Protein AF-A0A523Q7T3-F1 (afdb_monomer_lite)

Foldseek 3Di:
DDDDDDDDPDDPDDDDDDDDDDDDDDDPDPPDDDDDDDDDDDDDDDDDDDDDPDPDDDDDDPPPPPDPPDQDDLVVLCVQLVVCVVVVNLVSNLVSLVSSCVSCVLDLVSLLSQLVSCVVVLVLVSNLVSLVSSCVNPVPPPSSVVSNVVSVVVVLVVVCVVCVVVVNCDPVNVVVVVVVVCVVCVVVVNNDDDPPPPPPDDPDPPPPDDD

Radius of gyration: 33.64 Å; chains: 1; bounding box: 58×91×125 Å

Secondary structure (DSSP, 8-state):
---------------------------------------------------------------------PPPPHHHHHHHHHHHHHTT-HHHHHHHHHHHHHH-TT-SHHHHHHHHHHHHTT-HHHHHHHHHHHHHH-TT-HHHHHHHHHHHHHHHHHHHHHHHHTT---HHHHHHHHHHHHHHHHHTT---SS----TT-----------

Structure (mmCIF, N/CA/C/O backbone):
data_AF-A0A523Q7T3-F1
#
_entry.id   AF-A0A523Q7T3-F1
#
loop_
_atom_site.group_PDB
_atom_site.id
_atom_site.type_symbol
_atom_site.label_atom_id
_atom_site.label_alt_id
_atom_site.label_comp_id
_atom_site.label_asym_id
_atom_site.label_entity_id
_atom_site.label_seq_id
_atom_site.pdbx_PDB_ins_code
_atom_site.Cartn_x
_atom_site.Cartn_y
_atom_site.Cartn_z
_atom_site.occupancy
_atom_site.B_iso_or_equiv
_atom_site.auth_seq_id
_atom_site.auth_comp_id
_atom_site.auth_asym_id
_atom_site.auth_atom_id
_atom_site.pdbx_PDB_model_num
ATOM 1 N N . MET A 1 1 ? 8.527 57.665 20.447 1.00 33.59 1 MET A N 1
ATOM 2 C CA . MET A 1 1 ? 7.407 58.488 19.928 1.00 33.59 1 MET A CA 1
ATOM 3 C C . MET A 1 1 ? 7.726 58.858 18.481 1.00 33.59 1 MET A C 1
ATOM 5 O O . MET A 1 1 ? 8.903 59.033 18.205 1.00 33.59 1 MET A O 1
ATOM 9 N N . PRO A 1 2 ? 6.739 58.940 17.574 1.00 63.19 2 PRO A N 1
ATOM 10 C CA . PRO A 1 2 ? 6.121 57.827 16.829 1.00 63.19 2 PRO A CA 1
ATOM 11 C C . PRO A 1 2 ? 6.359 58.002 15.305 1.00 63.19 2 PRO A C 1
ATOM 13 O O . PRO A 1 2 ? 6.942 58.990 14.889 1.00 63.19 2 PRO A O 1
ATOM 16 N N . HIS A 1 3 ? 6.104 57.030 14.429 1.00 48.75 3 HIS A N 1
ATOM 17 C CA . HIS A 1 3 ? 4.882 56.835 13.619 1.00 48.75 3 HIS A CA 1
ATOM 18 C C . HIS A 1 3 ? 5.281 55.799 12.531 1.00 48.75 3 HIS A C 1
ATOM 20 O O . HIS A 1 3 ? 6.407 55.850 12.059 1.00 48.75 3 HIS A O 1
ATOM 26 N N . GLY A 1 4 ? 4.491 54.839 12.053 1.00 49.69 4 GLY A N 1
ATOM 27 C CA . GLY A 1 4 ? 3.092 54.518 12.264 1.00 49.69 4 GLY A CA 1
ATOM 28 C C . GLY A 1 4 ? 2.732 53.205 11.547 1.00 49.69 4 GLY A C 1
ATOM 29 O O . GLY A 1 4 ? 3.343 52.818 10.553 1.00 49.69 4 GLY A O 1
ATOM 30 N N . CYS A 1 5 ? 1.719 52.533 12.092 1.00 46.69 5 CYS A N 1
ATOM 31 C CA . CYS A 1 5 ? 0.931 51.485 11.453 1.00 46.69 5 CYS A CA 1
ATOM 32 C C . CYS A 1 5 ? 0.167 52.017 10.231 1.00 46.69 5 CYS A C 1
ATOM 34 O O . CYS A 1 5 ? -0.484 53.051 10.336 1.00 46.69 5 CYS A O 1
ATOM 36 N N . HIS A 1 6 ? 0.118 51.248 9.141 1.00 52.25 6 HIS A N 1
ATOM 37 C CA . HIS A 1 6 ? -1.003 51.229 8.186 1.00 52.25 6 HIS A CA 1
ATOM 38 C C . HIS A 1 6 ? -0.923 49.908 7.395 1.00 52.25 6 HIS A C 1
ATOM 40 O O . HIS A 1 6 ? -0.042 49.713 6.570 1.00 52.25 6 HIS A O 1
ATOM 46 N N . GLN A 1 7 ? -1.634 48.861 7.813 1.00 50.41 7 GLN A N 1
ATOM 47 C CA . GLN A 1 7 ? -2.984 48.516 7.347 1.00 50.41 7 GLN A CA 1
ATOM 48 C C . GLN A 1 7 ? -3.122 48.447 5.818 1.00 50.41 7 GLN A C 1
ATOM 50 O O . GLN A 1 7 ? -3.450 49.439 5.173 1.00 50.41 7 GLN A O 1
ATOM 55 N N . VAL A 1 8 ? -3.017 47.233 5.263 1.00 51.88 8 VAL A N 1
ATOM 56 C CA . VAL A 1 8 ? -3.715 46.864 4.020 1.00 51.88 8 VAL A CA 1
ATOM 57 C C . VAL A 1 8 ? -4.515 45.587 4.271 1.00 51.88 8 VAL A C 1
ATOM 59 O O . VAL A 1 8 ? -4.173 44.487 3.849 1.00 51.88 8 VAL A O 1
ATOM 62 N N . ILE A 1 9 ? -5.633 45.766 4.973 1.00 47.47 9 ILE A N 1
ATOM 63 C CA . ILE A 1 9 ? -6.784 44.864 4.935 1.00 47.47 9 ILE A CA 1
ATOM 64 C C . ILE A 1 9 ? -7.437 45.056 3.562 1.00 47.47 9 ILE A C 1
ATOM 66 O O . ILE A 1 9 ? -8.273 45.942 3.376 1.00 47.47 9 ILE A O 1
ATOM 70 N N . LYS A 1 10 ? -7.069 44.241 2.569 1.00 54.50 10 LYS A N 1
ATOM 71 C CA . LYS A 1 10 ? -7.878 44.107 1.349 1.00 54.50 10 LYS A CA 1
ATOM 72 C C . LYS A 1 10 ? -8.886 42.982 1.541 1.00 54.50 10 LYS A C 1
ATOM 74 O O . LYS A 1 10 ? -8.608 41.808 1.335 1.00 54.50 10 LYS A O 1
ATOM 79 N N . LYS A 1 11 ? -10.082 43.415 1.947 1.00 51.06 11 LYS A N 1
ATOM 80 C CA . LYS A 1 11 ? -11.366 42.713 1.870 1.00 51.06 11 LYS A CA 1
ATOM 81 C C . LYS A 1 11 ? -11.483 41.933 0.551 1.00 51.06 11 LYS A C 1
ATOM 83 O O . LYS A 1 11 ? -11.786 42.532 -0.479 1.00 51.06 11 LYS A O 1
ATOM 88 N N . MET A 1 12 ? -11.316 40.612 0.578 1.00 48.31 12 MET A N 1
ATOM 89 C CA . MET A 1 12 ? -11.868 39.759 -0.474 1.00 48.31 12 MET A CA 1
ATOM 90 C C . MET A 1 12 ? -13.293 39.380 -0.087 1.00 48.31 12 MET A C 1
ATOM 92 O O . MET A 1 12 ? -13.576 38.762 0.935 1.00 48.31 12 MET A O 1
ATOM 96 N N . LYS A 1 13 ? -14.194 39.920 -0.898 1.00 61.91 13 LYS A N 1
ATOM 97 C CA . LYS A 1 13 ? -15.634 39.985 -0.732 1.00 61.91 13 LYS A CA 1
ATOM 98 C C . LYS A 1 13 ? -16.221 38.604 -1.021 1.00 61.91 13 LYS A C 1
ATOM 100 O O . LYS A 1 13 ? -16.277 38.178 -2.169 1.00 61.91 13 LYS A O 1
ATOM 105 N N . PHE A 1 14 ? -16.654 37.932 0.040 1.00 45.72 14 PHE A N 1
ATOM 106 C CA . PHE A 1 14 ? -17.496 36.742 0.001 1.00 45.72 14 PHE A CA 1
ATOM 107 C C . PHE A 1 14 ? -18.818 37.121 -0.686 1.00 45.72 14 PHE A C 1
ATOM 109 O O . PHE A 1 14 ? -19.616 37.879 -0.132 1.00 45.72 14 PHE A O 1
ATOM 116 N N . ARG A 1 15 ? -19.027 36.670 -1.927 1.00 57.25 15 ARG A N 1
ATOM 117 C CA . ARG A 1 15 ? -20.302 36.821 -2.636 1.00 57.25 15 ARG A CA 1
ATOM 118 C C . ARG A 1 15 ? -20.968 35.454 -2.674 1.00 57.25 15 ARG A C 1
ATOM 120 O O . ARG A 1 15 ? -20.612 34.592 -3.467 1.00 57.25 15 ARG A O 1
ATOM 127 N N . ALA A 1 16 ? -21.882 35.271 -1.732 1.00 48.66 16 ALA A N 1
ATOM 128 C CA . ALA A 1 16 ? -22.801 34.153 -1.671 1.00 48.66 16 ALA A CA 1
ATOM 129 C C . ALA A 1 16 ? -23.875 34.251 -2.771 1.00 48.66 16 ALA A C 1
ATOM 131 O O . ALA A 1 16 ? -24.108 35.329 -3.323 1.00 48.66 16 ALA A O 1
ATOM 132 N N . LEU A 1 17 ? -24.588 33.129 -2.930 1.00 48.00 17 LEU A N 1
ATOM 133 C CA . LEU A 1 17 ? -25.916 32.938 -3.533 1.00 48.00 17 LEU A CA 1
ATOM 134 C C . LEU A 1 17 ? -25.952 32.468 -4.992 1.00 48.00 17 LEU A C 1
ATOM 136 O O . LEU A 1 17 ? -26.096 33.269 -5.904 1.00 48.00 17 LEU A O 1
ATOM 140 N N . LEU A 1 18 ? -26.001 31.143 -5.167 1.00 47.09 18 LEU A N 1
ATOM 141 C CA . LEU A 1 18 ? -26.995 30.496 -6.032 1.00 47.09 18 LEU A CA 1
ATOM 142 C C . LEU A 1 18 ? -27.321 29.091 -5.486 1.00 47.09 18 LEU A C 1
ATOM 144 O O . LEU A 1 18 ? -26.480 28.198 -5.570 1.00 47.09 18 LEU A O 1
ATOM 148 N N . PRO A 1 19 ? -28.529 28.864 -4.938 1.00 47.88 19 PRO A N 1
ATOM 149 C CA . PRO A 1 19 ? -29.063 27.530 -4.717 1.00 47.88 19 PRO A CA 1
ATOM 150 C C . PRO A 1 19 ? -29.900 27.113 -5.934 1.00 47.88 19 PRO A C 1
ATOM 152 O O . PRO A 1 19 ? -31.036 27.553 -6.097 1.00 47.88 19 PRO A O 1
ATOM 155 N N . LEU A 1 20 ? -29.361 26.242 -6.789 1.00 56.41 20 LEU A N 1
ATOM 156 C CA . LEU A 1 20 ? -30.160 25.528 -7.788 1.00 56.41 20 LEU A CA 1
ATOM 157 C C . LEU A 1 20 ? -30.481 24.130 -7.268 1.00 56.41 20 LEU A C 1
ATOM 159 O O . LEU A 1 20 ? -29.805 23.138 -7.517 1.00 56.41 20 LEU A O 1
ATOM 163 N N . ASN A 1 21 ? -31.564 24.122 -6.505 1.00 39.78 21 ASN A N 1
ATOM 164 C CA . ASN A 1 21 ? -32.407 22.986 -6.198 1.00 39.78 21 ASN A CA 1
ATOM 165 C C . ASN A 1 21 ? -32.916 22.371 -7.518 1.00 39.78 21 ASN A C 1
ATOM 167 O O . ASN A 1 21 ? -33.744 22.978 -8.199 1.00 39.78 21 ASN A O 1
ATOM 171 N N . ARG A 1 22 ? -32.433 21.180 -7.893 1.00 51.53 22 ARG A N 1
ATOM 172 C CA . ARG A 1 22 ? -33.068 20.358 -8.933 1.00 51.53 22 ARG A CA 1
ATOM 173 C C . ARG A 1 22 ? -33.424 18.996 -8.354 1.00 51.53 22 ARG A C 1
ATOM 175 O O . ARG A 1 22 ? -32.575 18.146 -8.109 1.00 51.53 22 ARG A O 1
ATOM 182 N N . ARG A 1 23 ? -34.721 18.861 -8.099 1.00 45.94 23 ARG A N 1
ATOM 183 C CA . ARG A 1 23 ? -35.434 17.651 -7.707 1.00 45.94 23 ARG A CA 1
ATOM 184 C C . ARG A 1 23 ? -35.590 16.680 -8.890 1.00 45.94 23 ARG A C 1
ATOM 186 O O . ARG A 1 23 ? -35.762 17.122 -10.020 1.00 45.94 23 ARG A O 1
ATOM 193 N N . CYS A 1 24 ? -35.656 15.394 -8.531 1.00 37.47 24 CYS A N 1
ATOM 194 C CA . CYS A 1 24 ? -36.354 14.272 -9.182 1.00 37.47 24 CYS A CA 1
ATOM 195 C C . CYS A 1 24 ? -35.895 13.788 -10.571 1.00 37.47 24 CYS A C 1
ATOM 197 O O . CYS A 1 24 ? -36.192 14.408 -11.584 1.00 37.47 24 CYS A O 1
ATOM 199 N N . ASN A 1 25 ? -35.303 12.589 -10.626 1.00 47.00 25 ASN A N 1
ATOM 200 C CA . ASN A 1 25 ? -35.973 11.332 -11.031 1.00 47.00 25 ASN A CA 1
ATOM 201 C C . ASN A 1 25 ? -34.934 10.192 -10.997 1.00 47.00 25 ASN A C 1
ATOM 203 O O . ASN A 1 25 ? -33.834 10.334 -11.511 1.00 47.00 25 ASN A O 1
ATOM 207 N N . ALA A 1 26 ? -35.144 9.144 -10.199 1.00 38.19 26 ALA A N 1
ATOM 208 C CA . ALA A 1 26 ? -35.900 7.946 -10.576 1.00 38.19 26 ALA A CA 1
ATOM 209 C C . ALA A 1 26 ? -35.243 7.178 -11.737 1.00 38.19 26 ALA A C 1
ATOM 211 O O . ALA A 1 26 ? -35.561 7.394 -12.899 1.00 38.19 26 ALA A O 1
ATOM 212 N N . ALA A 1 27 ? -34.350 6.250 -11.390 1.00 44.88 27 ALA A N 1
ATOM 213 C CA . ALA A 1 27 ? -34.059 5.064 -12.193 1.00 44.88 27 ALA A CA 1
ATOM 214 C C . ALA A 1 27 ? -33.504 3.970 -11.270 1.00 44.88 27 ALA A C 1
ATOM 216 O O . ALA A 1 27 ? -32.315 3.670 -11.225 1.00 44.88 27 ALA A O 1
ATOM 217 N N . SER A 1 28 ? -34.412 3.396 -10.486 1.00 43.31 28 SER A N 1
ATOM 218 C CA . SER A 1 28 ? -34.280 2.066 -9.906 1.00 43.31 28 SER A CA 1
ATOM 219 C C . SER A 1 28 ? -34.211 1.036 -11.041 1.00 43.31 28 SER A C 1
ATOM 221 O O . SER A 1 28 ? -35.234 0.519 -11.485 1.00 43.31 28 SER A O 1
ATOM 223 N N . GLY A 1 29 ? -33.009 0.768 -11.546 1.00 39.06 29 GLY A N 1
ATOM 224 C CA . GLY A 1 29 ? -32.734 -0.349 -12.444 1.00 39.06 29 GLY A CA 1
ATOM 225 C C . GLY A 1 29 ? -32.305 -1.562 -11.632 1.00 3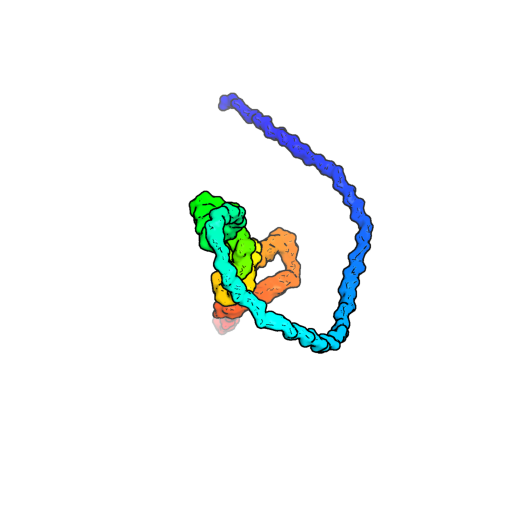9.06 29 GLY A C 1
ATOM 226 O O . GLY A 1 29 ? -31.119 -1.771 -11.403 1.00 39.06 29 GLY A O 1
ATOM 227 N N . GLN A 1 30 ? -33.275 -2.351 -11.175 1.00 41.41 30 GLN A N 1
ATOM 228 C CA . GLN A 1 30 ? -33.034 -3.711 -10.706 1.00 41.41 30 GLN A CA 1
ATOM 229 C C . GLN A 1 30 ? -32.504 -4.541 -11.882 1.00 41.41 30 GLN A C 1
ATOM 231 O O . GLN A 1 30 ? -33.274 -4.932 -12.759 1.00 41.41 30 GLN A O 1
ATOM 236 N N . GLN A 1 31 ? -31.204 -4.840 -11.908 1.00 44.69 31 GLN A N 1
ATOM 237 C CA . GLN A 1 31 ? -30.698 -5.945 -12.721 1.00 44.69 31 GLN A CA 1
ATOM 238 C C . GLN A 1 31 ? -31.042 -7.250 -12.008 1.00 44.69 31 GLN A C 1
ATOM 240 O O . GLN A 1 31 ? -30.305 -7.792 -11.190 1.00 44.69 31 GLN A O 1
ATOM 245 N N . LYS A 1 32 ? -32.267 -7.682 -12.297 1.00 38.56 32 LYS A N 1
ATOM 246 C CA . LYS A 1 32 ? -32.826 -8.987 -11.993 1.00 38.56 32 LYS A CA 1
ATOM 247 C C . LYS A 1 32 ? -31.909 -10.071 -12.557 1.00 38.56 32 LYS A C 1
ATOM 249 O O . LYS A 1 32 ? -31.596 -10.070 -13.744 1.00 38.56 32 LYS A O 1
ATOM 254 N N . LEU A 1 33 ? -31.531 -10.995 -11.676 1.00 46.72 33 LEU A N 1
ATOM 255 C CA . LEU A 1 33 ? -30.909 -12.273 -11.993 1.00 46.72 33 LEU A CA 1
ATOM 256 C C . LEU A 1 33 ? -31.605 -12.935 -13.194 1.00 46.72 33 LEU A C 1
ATOM 258 O O . LEU A 1 33 ? -32.813 -13.184 -13.163 1.00 46.72 33 LEU A O 1
ATOM 262 N N . SER A 1 34 ? -30.821 -13.309 -14.199 1.00 45.31 34 SER A N 1
ATOM 263 C CA . SER A 1 34 ? -31.158 -14.418 -15.088 1.00 45.31 34 SER A CA 1
ATOM 264 C C . SER A 1 34 ? -29.874 -15.106 -15.538 1.00 45.31 34 SER A C 1
ATOM 266 O O . SER A 1 34 ? -29.332 -14.826 -16.602 1.00 45.31 34 SER A O 1
ATOM 268 N N . ASN A 1 35 ? -29.393 -16.007 -14.687 1.00 47.03 35 ASN A N 1
ATOM 269 C CA . ASN A 1 35 ? -28.646 -17.167 -15.136 1.00 47.03 35 ASN A CA 1
ATOM 270 C C . ASN A 1 35 ? -29.677 -18.267 -15.418 1.00 47.03 35 ASN A C 1
ATOM 272 O O . ASN A 1 35 ? -30.422 -18.632 -14.504 1.00 47.03 35 ASN A O 1
ATOM 276 N N . PRO A 1 36 ? -29.726 -18.799 -16.639 1.00 47.88 36 PRO A N 1
ATOM 277 C CA . PRO A 1 36 ? -30.031 -20.197 -16.811 1.00 47.88 36 PRO A CA 1
ATOM 278 C C . PRO A 1 36 ? -28.803 -20.891 -17.395 1.00 47.88 36 PRO A C 1
ATOM 280 O O . PRO A 1 36 ? -28.393 -20.657 -18.529 1.00 47.88 36 PRO A O 1
ATOM 283 N N . SER A 1 37 ? -28.262 -21.793 -16.580 1.00 44.81 37 SER A N 1
ATOM 284 C CA . SER A 1 37 ? -27.668 -23.049 -17.020 1.00 44.81 37 SER A CA 1
ATOM 285 C C . SER A 1 37 ? -28.409 -23.640 -18.228 1.00 44.81 37 SER A C 1
ATOM 287 O O . SER A 1 37 ? -29.609 -23.406 -18.369 1.00 44.81 37 SER A O 1
ATOM 289 N N . VAL A 1 38 ? -27.716 -24.525 -18.962 1.00 46.84 38 VAL A N 1
ATOM 290 C CA . VAL A 1 38 ? -28.132 -25.277 -20.173 1.00 46.84 38 VAL A CA 1
ATOM 291 C C . VAL A 1 38 ? -27.584 -24.563 -21.426 1.00 46.84 38 VAL A C 1
ATOM 293 O O . VAL A 1 38 ? -27.922 -23.421 -21.687 1.00 46.84 38 VAL A O 1
ATOM 296 N N . THR A 1 39 ? -26.623 -25.104 -22.182 1.00 45.88 39 THR A N 1
ATOM 297 C CA . THR A 1 39 ? -26.609 -26.461 -22.747 1.00 45.88 39 THR A CA 1
ATOM 298 C C . THR A 1 39 ? -25.181 -26.935 -23.054 1.00 45.88 39 THR A C 1
ATOM 300 O O . THR A 1 39 ? -24.389 -26.221 -23.664 1.00 45.88 39 THR A O 1
ATOM 303 N N . LEU A 1 40 ? -24.894 -28.185 -22.682 1.00 49.34 40 LEU A N 1
ATOM 304 C CA . LEU A 1 40 ? -23.870 -29.045 -23.278 1.00 49.34 40 LEU A CA 1
ATOM 305 C C . LEU A 1 40 ? -24.015 -29.094 -24.808 1.00 49.34 40 LEU A C 1
ATOM 307 O O . LEU A 1 40 ? -25.051 -29.547 -25.286 1.00 49.34 40 LEU A O 1
ATOM 311 N N . ILE A 1 41 ? -22.968 -28.757 -25.567 1.00 55.09 41 ILE A N 1
ATOM 312 C CA . ILE A 1 41 ? -22.753 -29.331 -26.905 1.00 55.09 41 ILE A CA 1
ATOM 313 C C . ILE A 1 41 ? -21.287 -29.742 -27.012 1.00 55.09 41 ILE A C 1
ATOM 315 O O . ILE A 1 41 ? -20.371 -28.923 -26.999 1.00 55.09 41 ILE A O 1
ATOM 319 N N . ALA A 1 42 ? -21.106 -31.055 -27.065 1.00 43.38 42 ALA A N 1
ATOM 320 C CA . ALA A 1 42 ? -19.864 -31.728 -27.365 1.00 43.38 42 ALA A CA 1
ATOM 321 C C . ALA A 1 42 ? -19.612 -31.774 -28.884 1.00 43.38 42 ALA A C 1
ATOM 323 O O . ALA A 1 42 ? -20.551 -31.841 -29.671 1.00 43.38 42 ALA A O 1
ATOM 324 N N . ALA A 1 43 ? -18.322 -31.872 -29.214 1.00 42.75 43 ALA A N 1
ATOM 325 C CA . ALA A 1 43 ? -17.736 -32.542 -30.378 1.00 42.75 43 ALA A CA 1
ATOM 326 C C . ALA A 1 43 ? -17.866 -31.911 -31.783 1.00 42.75 43 ALA A C 1
ATOM 328 O O . ALA A 1 43 ? -18.900 -31.994 -32.432 1.00 42.75 43 ALA A O 1
ATOM 329 N N . ALA A 1 44 ? -16.721 -31.445 -32.299 1.00 49.84 44 ALA A N 1
ATOM 330 C CA . ALA A 1 44 ? -16.179 -31.768 -33.633 1.00 49.84 44 ALA A CA 1
ATOM 331 C C . ALA A 1 44 ? -14.725 -31.233 -33.689 1.00 49.84 44 ALA A C 1
ATOM 333 O O . ALA A 1 44 ? -14.509 -30.029 -33.683 1.00 49.84 44 ALA A O 1
ATOM 334 N N . LEU A 1 45 ? -13.687 -32.040 -33.443 1.00 51.25 45 LEU A N 1
ATOM 335 C CA . LEU A 1 45 ? -12.941 -32.810 -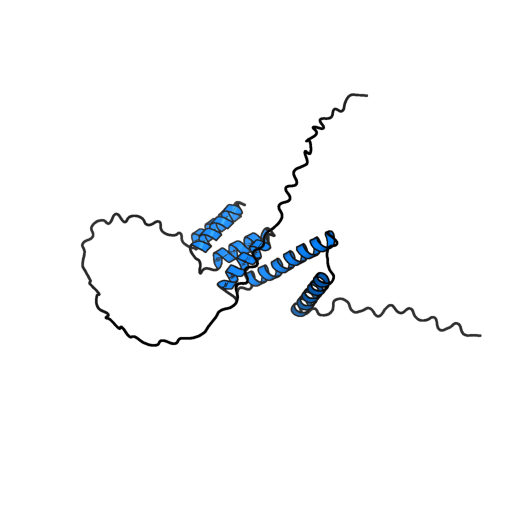34.454 1.00 51.25 45 LEU A CA 1
ATOM 336 C C . LEU A 1 45 ? -12.613 -32.014 -35.732 1.00 51.25 45 LEU A C 1
ATOM 338 O O . LEU A 1 45 ? -13.373 -32.031 -36.693 1.00 51.25 45 LEU A O 1
ATOM 342 N N . ALA A 1 46 ? -11.425 -31.403 -35.753 1.00 46.16 46 ALA A N 1
ATOM 343 C CA . ALA A 1 46 ? -10.672 -31.138 -36.978 1.00 46.16 46 ALA A CA 1
ATOM 344 C C . ALA A 1 46 ? -9.165 -31.137 -36.667 1.00 46.16 46 ALA A C 1
ATOM 346 O O . ALA A 1 46 ? -8.610 -30.174 -36.145 1.00 46.16 46 ALA A O 1
ATOM 347 N N . ALA A 1 47 ? -8.521 -32.264 -36.966 1.00 51.47 47 ALA A N 1
ATOM 348 C CA . ALA A 1 47 ? -7.076 -32.396 -37.080 1.00 51.47 47 ALA A CA 1
ATOM 349 C C . ALA A 1 47 ? -6.658 -32.006 -38.504 1.00 51.47 47 ALA A C 1
ATOM 351 O O . ALA A 1 47 ? -7.188 -32.588 -39.447 1.00 51.47 47 ALA A O 1
ATOM 352 N N . VAL A 1 48 ? -5.696 -31.088 -38.667 1.00 60.38 48 VAL A N 1
ATOM 353 C CA . VAL A 1 48 ? -4.954 -30.915 -39.930 1.00 60.38 48 VAL A CA 1
ATOM 354 C C . VAL A 1 48 ? -3.485 -30.554 -39.654 1.00 60.38 48 VAL A C 1
ATOM 356 O O . VAL A 1 48 ? -3.174 -29.485 -39.144 1.00 60.38 48 VAL A O 1
ATOM 359 N N . ALA A 1 49 ? -2.633 -31.520 -40.009 1.00 54.56 49 ALA A N 1
ATOM 360 C CA . ALA A 1 49 ? -1.289 -31.470 -40.598 1.00 54.56 49 ALA A CA 1
ATOM 361 C C . ALA A 1 49 ? -0.168 -30.584 -40.009 1.00 54.56 49 ALA A C 1
ATOM 363 O O . ALA A 1 49 ? -0.113 -29.373 -40.202 1.00 54.56 49 ALA A O 1
ATOM 364 N N . LEU A 1 50 ? 0.857 -31.270 -39.482 1.00 56.88 50 LEU A N 1
ATOM 365 C CA . LEU A 1 50 ? 2.255 -30.867 -39.628 1.00 56.88 50 LEU A CA 1
ATOM 366 C C . LEU A 1 50 ? 2.698 -31.074 -41.088 1.00 56.88 50 LEU A C 1
ATOM 368 O O . LEU A 1 50 ? 2.644 -32.204 -41.568 1.00 56.88 50 LEU A O 1
ATOM 372 N N . ALA A 1 51 ? 3.188 -30.025 -41.753 1.00 55.69 51 ALA A N 1
ATOM 373 C CA . ALA A 1 51 ? 4.185 -30.092 -42.831 1.00 55.69 51 ALA A CA 1
ATOM 374 C C . ALA A 1 51 ? 4.637 -28.670 -43.209 1.00 55.69 51 ALA A C 1
ATOM 376 O O . ALA A 1 51 ? 3.802 -27.834 -43.541 1.00 55.69 51 ALA A O 1
ATOM 377 N N . GLY A 1 52 ? 5.950 -28.408 -43.185 1.00 44.88 52 GLY A N 1
ATOM 378 C CA . GLY A 1 52 ? 6.531 -27.203 -43.789 1.00 44.88 52 GLY A CA 1
ATOM 379 C C . GLY A 1 52 ? 7.736 -26.617 -43.056 1.00 44.88 52 GLY A C 1
ATOM 380 O O . GLY A 1 52 ? 7.675 -25.487 -42.588 1.00 44.88 52 GLY A O 1
ATOM 381 N N . CYS A 1 53 ? 8.840 -27.362 -42.962 1.00 58.16 53 CYS A N 1
ATOM 382 C CA . CYS A 1 53 ? 10.163 -26.756 -42.812 1.00 58.16 53 CYS A CA 1
ATOM 383 C C . CYS A 1 53 ? 10.683 -26.523 -44.235 1.00 58.16 53 CYS A C 1
ATOM 385 O O . CYS A 1 53 ? 11.183 -27.449 -44.867 1.00 58.16 53 CYS A O 1
ATOM 387 N N . GLU A 1 54 ? 10.468 -25.328 -44.781 1.00 58.28 54 GLU A N 1
ATOM 388 C CA . GLU A 1 54 ? 11.104 -24.911 -46.030 1.00 58.28 54 GLU A CA 1
ATOM 389 C C . GLU A 1 54 ? 12.393 -24.171 -45.663 1.00 58.28 54 GLU A C 1
ATOM 391 O O . GLU A 1 54 ? 12.380 -23.029 -45.203 1.00 58.28 54 GLU A O 1
ATOM 396 N N . THR A 1 55 ? 13.526 -24.854 -45.803 1.00 58.78 55 THR A N 1
ATOM 397 C CA . THR A 1 55 ? 14.843 -24.220 -45.805 1.00 58.78 55 THR A CA 1
ATOM 398 C C . THR A 1 55 ? 15.053 -23.586 -47.175 1.00 58.78 55 THR A C 1
ATOM 400 O O . THR A 1 55 ? 15.580 -24.223 -48.086 1.00 58.78 55 THR A O 1
ATOM 403 N N . THR A 1 56 ? 14.604 -22.344 -47.344 1.00 53.34 56 THR A N 1
ATOM 404 C CA . THR A 1 56 ? 14.930 -21.547 -48.530 1.00 53.34 56 THR A CA 1
ATOM 405 C C . THR A 1 56 ? 16.196 -20.739 -48.249 1.00 53.34 56 THR A C 1
ATOM 407 O O . THR A 1 56 ? 16.170 -19.735 -47.534 1.00 53.34 56 THR A O 1
ATOM 410 N N . ASP A 1 57 ? 17.312 -21.171 -48.835 1.00 54.59 57 ASP A N 1
ATOM 411 C CA . ASP A 1 57 ? 18.526 -20.373 -48.989 1.00 54.59 57 ASP A CA 1
ATOM 412 C C . ASP A 1 57 ? 18.200 -19.067 -49.729 1.00 54.59 57 ASP A C 1
ATOM 414 O O . ASP A 1 57 ? 18.023 -19.038 -50.950 1.00 54.59 57 ASP A O 1
ATOM 418 N N . LYS A 1 58 ? 18.117 -17.955 -48.990 1.00 50.44 58 LYS A N 1
ATOM 419 C CA . LYS A 1 58 ? 18.015 -16.611 -49.565 1.00 50.44 58 LYS A CA 1
ATOM 420 C C . LYS A 1 58 ? 19.248 -15.792 -49.204 1.00 50.44 58 LYS A C 1
ATOM 422 O O . LYS A 1 58 ? 19.405 -15.313 -48.086 1.00 50.44 58 LYS A O 1
ATOM 427 N N . LYS A 1 59 ? 20.100 -15.625 -50.217 1.00 53.31 59 LYS A N 1
ATOM 428 C CA . LYS A 1 59 ? 21.177 -14.633 -50.357 1.00 53.31 59 LYS A CA 1
ATOM 429 C C . LYS A 1 59 ? 20.901 -13.348 -49.544 1.00 53.31 59 LYS A C 1
ATOM 431 O O . LYS A 1 59 ? 19.848 -12.739 -49.756 1.00 53.31 59 LYS A O 1
ATOM 436 N N . PRO A 1 60 ? 21.830 -12.883 -48.684 1.00 45.62 60 PRO A N 1
ATOM 437 C CA . PRO A 1 60 ? 21.616 -11.681 -47.890 1.00 45.62 60 PRO A CA 1
ATOM 438 C C . PRO A 1 60 ? 21.684 -10.448 -48.797 1.00 45.62 60 PRO A C 1
ATOM 440 O O . PRO A 1 60 ? 22.748 -10.039 -49.260 1.00 45.62 60 PRO A O 1
ATOM 443 N N . ALA A 1 61 ? 20.523 -9.861 -49.078 1.00 49.19 61 ALA A N 1
ATOM 444 C CA . ALA A 1 61 ? 20.434 -8.441 -49.388 1.00 49.19 61 ALA A CA 1
ATOM 445 C C . ALA A 1 61 ? 20.494 -7.669 -48.056 1.00 49.19 61 ALA A C 1
ATOM 447 O O . ALA A 1 61 ? 19.996 -8.184 -47.052 1.00 49.19 61 ALA A O 1
ATOM 448 N N . PRO A 1 62 ? 21.100 -6.471 -48.005 1.00 50.53 62 PRO A N 1
ATOM 449 C CA . PRO A 1 62 ? 21.187 -5.698 -46.777 1.00 50.53 62 PRO A CA 1
ATOM 450 C C . PRO A 1 62 ? 19.778 -5.253 -46.386 1.00 50.53 62 PRO A C 1
ATOM 452 O O . PRO A 1 62 ? 19.208 -4.329 -46.962 1.00 50.53 62 PRO A O 1
ATOM 455 N N . THR A 1 63 ? 19.195 -5.952 -45.419 1.00 45.25 63 THR A N 1
ATOM 456 C CA . THR A 1 63 ? 17.937 -5.560 -44.805 1.00 45.25 63 THR A CA 1
ATOM 457 C C . THR A 1 63 ? 18.208 -4.292 -44.009 1.00 45.25 63 THR A C 1
ATOM 459 O O . THR A 1 63 ? 18.743 -4.331 -42.902 1.00 45.25 63 THR A O 1
ATOM 462 N N . THR A 1 64 ? 17.834 -3.142 -44.566 1.00 53.34 64 THR A N 1
ATOM 463 C CA . THR A 1 64 ? 17.436 -1.994 -43.755 1.00 53.34 64 THR A CA 1
ATOM 464 C C . THR A 1 64 ? 16.197 -2.434 -42.982 1.00 53.34 64 THR A C 1
ATOM 466 O O . THR A 1 64 ? 15.065 -2.266 -43.428 1.00 53.34 64 THR A O 1
ATOM 469 N N . SER A 1 65 ? 16.423 -3.109 -41.856 1.00 52.72 65 SER A N 1
ATOM 470 C CA . SER A 1 65 ? 15.381 -3.443 -40.901 1.00 52.72 65 SER A CA 1
ATOM 471 C C . SER A 1 65 ? 14.802 -2.129 -40.405 1.00 52.72 65 SER A C 1
ATOM 473 O O . SER A 1 65 ? 15.498 -1.338 -39.772 1.00 52.72 65 SER A O 1
ATOM 475 N N . ALA A 1 66 ? 13.534 -1.881 -40.721 1.00 53.59 66 ALA A N 1
ATOM 476 C CA . ALA A 1 66 ? 12.757 -0.876 -40.026 1.00 53.59 66 ALA A CA 1
ATOM 477 C C . ALA A 1 66 ? 12.843 -1.195 -38.526 1.00 53.59 66 ALA A C 1
ATOM 479 O O . ALA A 1 66 ? 12.382 -2.248 -38.082 1.00 53.59 66 ALA A O 1
ATOM 480 N N . THR A 1 67 ? 13.510 -0.327 -37.768 1.00 53.41 67 THR A N 1
ATOM 481 C CA . THR A 1 67 ? 13.660 -0.444 -36.319 1.00 53.41 67 THR A CA 1
ATOM 482 C C . THR A 1 67 ? 12.276 -0.379 -35.682 1.00 53.41 67 THR A C 1
ATOM 484 O O . THR A 1 67 ? 11.749 0.704 -35.434 1.00 53.41 67 THR A O 1
ATOM 487 N N . VAL A 1 68 ? 11.665 -1.535 -35.412 1.00 56.28 68 VAL A N 1
ATOM 488 C CA . VAL A 1 68 ? 10.609 -1.623 -34.401 1.00 56.28 68 VAL A CA 1
ATOM 489 C C . VAL A 1 68 ? 11.261 -1.160 -33.097 1.00 56.28 68 VAL A C 1
ATOM 491 O O . VAL A 1 68 ? 12.319 -1.696 -32.752 1.00 56.28 68 VAL A O 1
ATOM 494 N N . PRO A 1 69 ? 10.726 -0.146 -32.395 1.00 62.88 69 PRO A N 1
ATOM 495 C CA . PRO A 1 69 ? 11.320 0.296 -31.144 1.00 62.88 69 PRO A CA 1
ATOM 496 C C . PRO A 1 69 ? 11.339 -0.891 -30.180 1.00 62.88 69 PRO A C 1
ATOM 498 O O . PRO A 1 69 ? 10.291 -1.401 -29.785 1.00 62.88 69 PRO A O 1
ATOM 501 N N . ALA A 1 70 ? 12.540 -1.368 -29.851 1.00 80.69 70 ALA A N 1
ATOM 502 C CA . ALA A 1 70 ? 12.713 -2.465 -28.916 1.00 80.69 70 ALA A CA 1
ATOM 503 C C . ALA A 1 70 ? 12.171 -2.031 -27.549 1.00 80.69 70 ALA A C 1
ATOM 505 O O . ALA A 1 70 ? 12.565 -0.984 -27.026 1.00 80.69 70 ALA A O 1
ATOM 506 N N . THR A 1 71 ? 11.263 -2.820 -26.970 1.00 84.62 71 THR A N 1
ATOM 507 C CA . THR A 1 71 ? 10.807 -2.598 -25.596 1.00 84.62 71 THR A CA 1
ATOM 508 C C . THR A 1 71 ? 12.025 -2.638 -24.667 1.00 84.62 71 THR A C 1
ATOM 510 O O . THR A 1 71 ? 12.776 -3.617 -24.712 1.00 84.62 71 THR A O 1
ATOM 513 N N . PRO A 1 72 ? 12.255 -1.608 -23.829 1.00 93.06 72 PRO A N 1
ATOM 514 C CA . PRO A 1 72 ? 13.360 -1.620 -22.879 1.00 93.06 72 PRO A CA 1
ATOM 515 C C . PRO A 1 72 ? 13.279 -2.839 -21.953 1.00 93.06 72 PRO A C 1
ATOM 517 O O . PRO A 1 72 ? 12.187 -3.322 -21.641 1.00 93.06 72 PRO A O 1
ATOM 520 N N . SER A 1 73 ? 14.424 -3.344 -21.493 1.00 97.06 73 SER A N 1
ATOM 521 C CA . SER A 1 73 ? 14.459 -4.484 -20.570 1.00 97.06 73 SER A CA 1
ATOM 522 C C . SER A 1 73 ? 13.781 -4.140 -19.239 1.00 97.06 73 SER A C 1
ATOM 524 O O . SER A 1 73 ? 13.777 -2.981 -18.824 1.00 97.06 73 SER A O 1
ATOM 526 N N . LEU A 1 74 ? 13.255 -5.135 -18.519 1.00 97.44 74 LEU A N 1
ATOM 527 C CA . LEU A 1 74 ? 12.679 -4.914 -17.186 1.00 97.44 74 LEU A CA 1
ATOM 528 C C . LEU A 1 74 ? 13.665 -4.185 -16.260 1.00 97.44 74 LEU A C 1
ATOM 530 O O . LEU A 1 74 ? 13.293 -3.219 -15.597 1.00 97.44 74 LEU A O 1
ATOM 534 N N . GLN A 1 75 ? 14.931 -4.610 -16.270 1.00 98.00 75 GLN A N 1
ATOM 535 C CA . GLN A 1 75 ? 15.983 -4.003 -15.457 1.00 98.00 75 GLN A CA 1
ATOM 536 C C . GLN A 1 75 ? 16.152 -2.509 -15.757 1.00 98.00 75 GLN A C 1
ATOM 538 O O . GLN A 1 75 ? 16.307 -1.722 -14.831 1.00 98.00 75 GLN A O 1
ATOM 543 N N . SER A 1 76 ? 16.027 -2.093 -17.021 1.00 98.12 76 SER A N 1
ATOM 544 C CA . SER A 1 76 ? 16.145 -0.677 -17.383 1.00 98.12 76 SER A CA 1
ATOM 545 C C . SER A 1 76 ? 15.078 0.207 -16.725 1.00 98.12 76 SER A C 1
ATOM 547 O O . SER A 1 76 ? 15.384 1.317 -16.293 1.00 98.12 76 SER A O 1
ATOM 549 N N . PHE A 1 77 ? 13.844 -0.290 -16.576 1.00 98.38 77 PHE A N 1
ATOM 550 C CA . PHE A 1 77 ? 12.777 0.430 -15.875 1.00 98.38 77 PHE A CA 1
ATOM 551 C C . PHE A 1 77 ? 13.040 0.501 -14.369 1.00 98.38 77 PHE A C 1
ATOM 553 O O . PHE A 1 77 ? 12.814 1.544 -13.751 1.00 98.38 77 PHE A O 1
ATOM 560 N N . LEU A 1 78 ? 13.547 -0.591 -13.784 1.00 98.50 78 LEU A N 1
ATOM 561 C CA . LEU A 1 78 ? 13.918 -0.641 -12.370 1.00 98.50 78 LEU A CA 1
ATOM 562 C C . LEU A 1 78 ? 15.066 0.332 -12.059 1.00 98.50 78 LEU A C 1
ATOM 564 O O . LEU A 1 78 ? 14.976 1.101 -11.103 1.00 98.50 78 LEU A O 1
ATOM 568 N N . ASP A 1 79 ? 16.098 0.362 -12.901 1.00 98.44 79 ASP A N 1
ATOM 569 C CA . ASP A 1 79 ? 17.240 1.266 -12.753 1.00 98.44 79 ASP A CA 1
ATOM 570 C C . ASP A 1 79 ? 16.839 2.729 -12.958 1.00 98.44 79 ASP A C 1
ATOM 572 O O . ASP A 1 79 ? 17.270 3.603 -12.202 1.00 98.44 79 ASP A O 1
ATOM 576 N N . ALA A 1 80 ? 15.975 3.011 -13.940 1.00 98.44 80 ALA A N 1
ATOM 577 C CA . ALA A 1 80 ? 15.446 4.352 -14.170 1.00 98.44 80 ALA A CA 1
ATOM 578 C C . ALA A 1 80 ? 14.661 4.866 -12.953 1.00 98.44 80 ALA A C 1
ATOM 580 O O . ALA A 1 80 ? 14.869 6.004 -12.523 1.00 98.44 80 ALA A O 1
ATOM 581 N N . GLY A 1 81 ? 13.812 4.021 -12.359 1.00 98.25 81 GLY A N 1
ATOM 582 C CA . GLY A 1 81 ? 13.078 4.366 -11.144 1.00 98.25 81 GLY A CA 1
ATOM 583 C C . GLY A 1 81 ? 14.003 4.575 -9.943 1.00 98.25 81 GLY A C 1
ATOM 584 O O . GLY A 1 81 ? 13.911 5.598 -9.261 1.00 98.25 81 GLY A O 1
ATOM 585 N N . ALA A 1 82 ? 14.973 3.680 -9.738 1.00 98.12 82 ALA A N 1
ATOM 586 C CA . ALA A 1 82 ? 15.956 3.797 -8.663 1.00 98.12 82 ALA A CA 1
ATOM 587 C C . ALA A 1 82 ? 16.839 5.050 -8.807 1.00 98.12 82 ALA A C 1
ATOM 589 O O . ALA A 1 82 ? 17.178 5.694 -7.811 1.00 98.12 82 ALA A O 1
ATOM 590 N N . LYS A 1 83 ? 17.197 5.432 -10.037 1.00 98.50 83 LYS A N 1
ATOM 591 C CA . LYS A 1 83 ? 17.915 6.679 -10.327 1.00 98.50 83 LYS A CA 1
ATOM 592 C C . LYS A 1 83 ? 17.059 7.899 -9.994 1.00 98.50 83 LYS A C 1
ATOM 594 O O . LYS A 1 83 ? 17.510 8.761 -9.245 1.00 98.50 83 LYS A O 1
ATOM 599 N N . ALA A 1 84 ? 15.818 7.942 -10.477 1.00 98.25 84 ALA A N 1
ATOM 600 C CA . ALA A 1 84 ? 14.895 9.040 -10.191 1.00 98.25 84 ALA A CA 1
ATOM 601 C C . ALA A 1 84 ? 14.651 9.215 -8.683 1.00 98.25 84 ALA A C 1
ATOM 603 O O . ALA A 1 84 ? 14.597 10.340 -8.186 1.00 98.25 84 ALA A O 1
ATOM 604 N N . ARG A 1 85 ? 14.583 8.106 -7.942 1.00 96.94 85 ARG A N 1
ATOM 605 C CA . ARG A 1 85 ? 14.493 8.094 -6.481 1.00 96.94 85 ARG A CA 1
ATOM 606 C C . ARG A 1 85 ? 15.701 8.748 -5.812 1.00 96.94 85 ARG A C 1
ATOM 608 O O . ARG A 1 85 ? 15.529 9.596 -4.941 1.00 96.94 85 ARG A O 1
ATOM 615 N N . LYS A 1 86 ? 16.921 8.377 -6.221 1.00 97.19 86 LYS A N 1
ATOM 616 C CA . LYS A 1 86 ? 18.170 8.979 -5.710 1.00 97.19 86 LYS A CA 1
ATOM 617 C C . LYS A 1 86 ? 18.236 10.484 -5.982 1.00 97.19 86 LYS A C 1
ATOM 619 O O . LYS A 1 86 ? 18.805 11.225 -5.193 1.00 97.19 86 LYS A O 1
ATOM 624 N N . GLU A 1 87 ? 17.617 10.929 -7.069 1.00 97.25 87 GLU A N 1
ATOM 625 C CA . GLU A 1 87 ? 17.490 12.340 -7.449 1.00 97.25 87 GLU A CA 1
ATOM 626 C C . GLU A 1 87 ? 16.331 13.066 -6.736 1.00 97.25 87 GLU A C 1
ATOM 628 O O . GLU A 1 87 ? 16.052 14.223 -7.041 1.00 97.25 87 GLU A O 1
ATOM 633 N N . GLY A 1 88 ? 15.607 12.401 -5.826 1.00 95.94 88 GLY A N 1
ATOM 634 C CA . GLY A 1 88 ? 14.446 12.964 -5.123 1.00 95.94 88 GLY A CA 1
ATOM 635 C C . GLY A 1 88 ? 13.206 13.163 -6.004 1.00 95.94 88 GLY A C 1
ATOM 636 O O . GLY A 1 88 ? 12.216 13.755 -5.577 1.00 95.94 88 GLY A O 1
ATOM 637 N N . SER A 1 89 ? 13.223 12.664 -7.241 1.00 96.44 89 SER A N 1
ATOM 638 C CA . SER A 1 89 ? 12.153 12.839 -8.224 1.00 96.44 89 SER A CA 1
ATOM 639 C C . SER A 1 89 ? 11.095 11.734 -8.114 1.00 96.44 89 SER A C 1
ATOM 641 O O . SER A 1 89 ? 10.994 10.874 -8.991 1.00 96.44 89 SER A O 1
ATOM 643 N N . ARG A 1 90 ? 10.258 11.785 -7.067 1.00 95.44 90 ARG A N 1
ATOM 644 C CA . ARG A 1 90 ? 9.215 10.770 -6.783 1.00 95.44 90 ARG A CA 1
ATOM 645 C C . ARG A 1 90 ? 8.250 10.509 -7.944 1.00 95.44 90 ARG A C 1
ATOM 647 O O . ARG A 1 90 ? 7.911 9.364 -8.222 1.00 95.44 90 ARG A O 1
ATOM 654 N N . ASN A 1 91 ? 7.839 11.545 -8.677 1.00 96.81 91 ASN A N 1
ATOM 655 C CA . ASN A 1 91 ? 6.951 11.361 -9.834 1.00 96.81 91 ASN A CA 1
ATOM 656 C C . ASN A 1 91 ? 7.621 10.538 -10.943 1.00 96.81 91 ASN A C 1
ATOM 658 O O . ASN A 1 91 ? 7.034 9.570 -11.416 1.00 96.81 91 ASN A O 1
ATOM 662 N N . LYS A 1 92 ? 8.878 10.859 -11.283 1.00 97.94 92 LYS A N 1
ATOM 663 C CA . LYS A 1 92 ? 9.650 10.127 -12.300 1.00 97.94 92 LYS A CA 1
ATOM 664 C C . LYS A 1 92 ? 9.944 8.689 -11.873 1.00 97.94 92 LYS A C 1
ATOM 666 O O . LYS A 1 92 ? 9.901 7.793 -12.707 1.00 97.94 92 LYS A O 1
ATOM 671 N N . GLU A 1 93 ? 10.216 8.472 -10.586 1.00 98.00 93 GLU A N 1
ATOM 672 C CA . GLU A 1 93 ? 10.358 7.133 -10.003 1.00 98.00 93 GLU A CA 1
ATOM 673 C C . GLU A 1 93 ? 9.097 6.299 -10.261 1.00 98.00 93 GLU A C 1
ATOM 675 O O . GLU A 1 93 ? 9.163 5.217 -10.847 1.00 98.00 93 GLU A O 1
ATOM 680 N N . ARG A 1 94 ? 7.932 6.841 -9.891 1.00 98.38 94 ARG A N 1
ATOM 681 C CA . ARG A 1 94 ? 6.642 6.168 -10.067 1.00 98.38 94 ARG A CA 1
ATOM 682 C C . ARG A 1 94 ? 6.301 5.938 -11.541 1.00 98.38 94 ARG A C 1
ATOM 684 O O . ARG A 1 94 ? 5.780 4.879 -11.878 1.00 98.38 94 ARG A O 1
ATOM 691 N N . ASP A 1 95 ? 6.592 6.899 -12.416 1.00 98.50 95 ASP A N 1
ATOM 692 C CA . ASP A 1 95 ? 6.367 6.764 -13.860 1.00 98.50 95 ASP A CA 1
ATOM 693 C C . 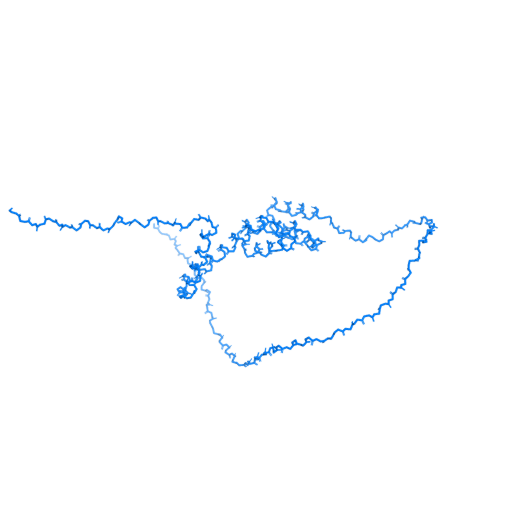ASP A 1 95 ? 7.225 5.647 -14.465 1.00 98.50 95 ASP A C 1
ATOM 695 O O . ASP A 1 95 ? 6.711 4.831 -15.230 1.00 98.50 95 ASP A O 1
ATOM 699 N N . ALA A 1 96 ? 8.501 5.552 -14.075 1.00 98.44 96 ALA A N 1
ATOM 700 C CA . ALA A 1 96 ? 9.396 4.493 -14.533 1.00 98.44 96 ALA A CA 1
ATOM 701 C C . ALA A 1 96 ? 8.899 3.103 -14.108 1.00 98.44 96 ALA A C 1
ATOM 703 O O . ALA A 1 96 ? 8.827 2.192 -14.936 1.00 98.44 96 ALA A O 1
ATOM 704 N N . TYR A 1 97 ? 8.489 2.939 -12.847 1.00 98.62 97 TYR A N 1
ATOM 705 C CA . TYR A 1 97 ? 7.956 1.659 -12.379 1.00 98.62 97 TYR A CA 1
ATOM 706 C C . TYR A 1 97 ? 6.588 1.325 -12.986 1.00 98.62 97 TYR A C 1
ATOM 708 O O . TYR A 1 97 ? 6.359 0.170 -13.332 1.00 98.62 97 TYR A O 1
ATOM 716 N N . ARG A 1 98 ? 5.695 2.303 -13.204 1.00 98.56 98 ARG A N 1
ATOM 717 C CA . ARG A 1 98 ? 4.431 2.073 -13.933 1.00 98.56 98 ARG A CA 1
ATOM 718 C C . ARG A 1 98 ? 4.669 1.646 -15.377 1.00 98.56 98 ARG A C 1
ATOM 720 O O . ARG A 1 98 ? 4.009 0.724 -15.848 1.00 98.56 98 ARG A O 1
ATOM 727 N N . ALA A 1 99 ? 5.618 2.274 -16.068 1.00 98.25 99 ALA A N 1
ATOM 728 C CA . ALA A 1 99 ? 5.998 1.869 -17.417 1.00 98.25 99 ALA A CA 1
ATOM 729 C C . ALA A 1 99 ? 6.563 0.439 -17.428 1.00 98.25 99 ALA A C 1
ATOM 731 O O . ALA A 1 99 ? 6.172 -0.369 -18.269 1.00 98.25 99 ALA A O 1
ATOM 732 N N . GLY A 1 100 ? 7.398 0.092 -16.442 1.00 98.25 100 GLY A N 1
ATOM 733 C CA . GLY A 1 100 ? 7.884 -1.274 -16.249 1.00 98.25 100 GLY A CA 1
ATOM 734 C C . GLY A 1 100 ? 6.762 -2.279 -15.975 1.00 98.25 100 GLY A C 1
ATOM 735 O O . GLY A 1 100 ? 6.755 -3.355 -16.563 1.00 98.25 100 GLY A O 1
ATOM 736 N N . ALA A 1 101 ? 5.786 -1.925 -15.137 1.00 98.19 101 ALA A N 1
ATOM 737 C CA . ALA A 1 101 ? 4.619 -2.758 -14.850 1.00 98.19 101 ALA A CA 1
ATOM 738 C C . ALA A 1 101 ? 3.745 -2.993 -16.093 1.00 98.19 101 ALA A C 1
ATOM 740 O O . ALA A 1 101 ? 3.268 -4.105 -16.308 1.00 98.19 101 ALA A O 1
ATOM 741 N N . ALA A 1 102 ? 3.560 -1.961 -16.921 1.00 98.00 102 ALA A N 1
ATOM 742 C CA . ALA A 1 102 ? 2.806 -2.056 -18.167 1.00 98.00 102 ALA A CA 1
ATOM 743 C C . ALA A 1 102 ? 3.535 -2.903 -19.223 1.00 98.00 102 ALA A C 1
ATOM 745 O O . ALA A 1 102 ? 2.906 -3.706 -19.908 1.00 98.00 102 ALA A O 1
ATOM 746 N N . ALA A 1 103 ? 4.859 -2.751 -19.338 1.00 97.88 103 ALA A N 1
ATOM 747 C CA . ALA A 1 103 ? 5.678 -3.527 -20.266 1.00 97.88 103 ALA A CA 1
ATOM 748 C C . ALA A 1 103 ? 5.845 -4.995 -19.830 1.00 97.88 103 ALA A C 1
ATOM 750 O O . ALA A 1 103 ? 5.961 -5.880 -20.675 1.00 97.88 103 ALA A O 1
ATOM 751 N N . TYR A 1 104 ? 5.836 -5.260 -18.520 1.00 97.81 104 TYR A N 1
ATOM 752 C CA . TYR A 1 104 ? 6.047 -6.585 -17.933 1.00 97.81 104 TYR A CA 1
ATOM 753 C C . TYR A 1 104 ? 4.924 -6.935 -16.942 1.00 97.81 104 TYR A C 1
ATOM 755 O O . TYR A 1 104 ? 5.168 -7.012 -15.734 1.00 97.81 104 TYR A O 1
ATOM 763 N N . PRO A 1 105 ? 3.693 -7.197 -17.424 1.00 97.12 105 PRO A N 1
ATOM 764 C CA . PRO A 1 105 ? 2.515 -7.344 -16.571 1.00 97.12 105 PRO A CA 1
ATOM 765 C C . PRO A 1 105 ? 2.544 -8.588 -15.684 1.00 97.12 105 PRO A C 1
ATOM 767 O O . PRO A 1 105 ? 1.813 -8.631 -14.704 1.00 97.12 105 PRO A O 1
ATOM 770 N N . THR A 1 106 ? 3.372 -9.590 -15.973 1.00 97.38 106 THR A N 1
ATOM 771 C CA . THR A 1 106 ? 3.540 -10.780 -15.121 1.00 97.38 106 THR A CA 1
ATOM 772 C C . THR A 1 106 ? 4.603 -10.588 -14.038 1.00 97.38 106 THR A C 1
ATOM 774 O O . THR A 1 106 ? 4.656 -11.356 -13.082 1.00 97.38 106 THR A O 1
ATOM 777 N N . SER A 1 107 ? 5.444 -9.555 -14.150 1.00 98.19 107 SER A N 1
ATOM 778 C CA . SER A 1 107 ? 6.514 -9.298 -13.189 1.00 98.19 107 SER A CA 1
ATOM 779 C C . SER A 1 107 ? 5.983 -8.588 -11.950 1.00 98.19 107 SER A C 1
ATOM 781 O O . SER A 1 107 ? 5.344 -7.540 -12.044 1.00 98.19 107 SER A O 1
ATOM 783 N N . LYS A 1 108 ? 6.295 -9.124 -10.765 1.00 98.31 108 LYS A N 1
ATOM 784 C CA . LYS A 1 108 ? 5.948 -8.476 -9.491 1.00 98.31 108 LYS A CA 1
ATOM 785 C C . LYS A 1 108 ? 6.853 -7.292 -9.137 1.00 98.31 108 LYS A C 1
ATOM 787 O O . LYS A 1 108 ? 6.458 -6.434 -8.356 1.00 98.31 108 LYS A O 1
ATOM 792 N N . GLN A 1 109 ? 8.063 -7.235 -9.701 1.00 98.50 109 GLN A N 1
ATOM 793 C CA . GLN A 1 109 ? 9.111 -6.306 -9.259 1.00 98.50 109 GLN A CA 1
ATOM 794 C C . GLN A 1 109 ? 8.710 -4.824 -9.374 1.00 98.50 109 GLN A C 1
ATOM 796 O O . GLN A 1 109 ? 8.876 -4.103 -8.390 1.00 98.50 109 GLN A O 1
ATOM 801 N N . PRO A 1 110 ? 8.133 -4.340 -10.494 1.00 98.56 110 PRO A N 1
ATOM 802 C CA . PRO A 1 110 ? 7.745 -2.932 -10.594 1.00 98.56 110 PRO A CA 1
ATOM 803 C C . PRO A 1 110 ? 6.634 -2.542 -9.608 1.00 98.56 110 PRO A C 1
ATOM 805 O O . PRO A 1 110 ? 6.667 -1.451 -9.042 1.00 98.56 110 PRO A O 1
ATOM 808 N N . TRP A 1 111 ? 5.684 -3.445 -9.347 1.00 98.75 111 TRP A N 1
ATOM 809 C CA . TRP A 1 111 ? 4.618 -3.237 -8.361 1.00 98.75 111 TRP A CA 1
ATOM 810 C C . TRP A 1 111 ? 5.155 -3.178 -6.937 1.00 98.75 111 TRP A C 1
ATOM 812 O O . TRP A 1 111 ? 4.745 -2.311 -6.169 1.00 98.75 111 TRP A O 1
ATOM 822 N N . LEU A 1 112 ? 6.125 -4.036 -6.610 1.00 98.81 112 LEU A N 1
ATOM 823 C CA . LEU A 1 112 ? 6.776 -4.017 -5.305 1.00 98.81 112 LEU A CA 1
ATOM 824 C C . LEU A 1 112 ? 7.513 -2.692 -5.083 1.00 98.81 112 LEU A C 1
ATOM 826 O O . LEU A 1 112 ? 7.358 -2.081 -4.031 1.00 98.81 112 LEU A O 1
ATOM 830 N N . LYS A 1 113 ? 8.224 -2.185 -6.099 1.00 98.69 113 LYS A N 1
ATOM 831 C CA . LYS A 1 113 ? 8.887 -0.874 -6.023 1.00 98.69 113 LYS A CA 1
ATOM 832 C C . LYS A 1 113 ? 7.918 0.300 -5.920 1.00 98.69 113 LYS A C 1
ATOM 834 O O . LYS A 1 113 ? 8.193 1.243 -5.180 1.00 98.69 113 LYS A O 1
ATOM 839 N N . LEU A 1 114 ? 6.768 0.235 -6.592 1.00 98.69 114 LEU A N 1
ATOM 840 C CA . LEU A 1 114 ? 5.690 1.204 -6.385 1.00 98.69 114 LEU A CA 1
ATOM 841 C C . LEU A 1 114 ? 5.169 1.161 -4.944 1.00 98.69 114 LEU A C 1
ATOM 843 O O . LEU A 1 114 ? 5.081 2.209 -4.310 1.00 98.69 114 LEU A O 1
ATOM 847 N N . ALA A 1 115 ? 4.856 -0.027 -4.421 1.00 98.69 115 ALA A N 1
ATOM 848 C CA . ALA A 1 115 ? 4.343 -0.200 -3.064 1.00 98.69 115 ALA A CA 1
ATOM 849 C C . ALA A 1 115 ? 5.324 0.325 -2.005 1.00 98.69 115 ALA A C 1
ATOM 851 O O . ALA A 1 115 ? 4.918 1.103 -1.145 1.00 98.69 115 ALA A O 1
ATOM 852 N N . GLU A 1 116 ? 6.611 -0.022 -2.113 1.00 98.25 116 GLU A N 1
ATOM 853 C CA . GLU A 1 116 ? 7.676 0.497 -1.244 1.00 98.25 116 GLU A CA 1
ATOM 854 C C . GLU A 1 116 ? 7.711 2.036 -1.263 1.00 98.25 116 GLU A C 1
ATOM 856 O O . GLU A 1 116 ? 7.682 2.675 -0.211 1.00 98.25 116 GLU A O 1
ATOM 861 N N . GLY A 1 117 ? 7.718 2.644 -2.456 1.00 98.06 117 GLY A N 1
ATOM 862 C CA . GLY A 1 117 ? 7.749 4.101 -2.603 1.00 98.06 117 GLY A CA 1
ATOM 863 C C . GLY A 1 117 ? 6.528 4.795 -1.992 1.00 98.06 117 GLY A C 1
ATOM 864 O O . GLY A 1 117 ? 6.676 5.777 -1.266 1.00 98.06 117 GLY A O 1
ATOM 865 N N . TYR A 1 118 ? 5.322 4.270 -2.231 1.00 98.50 118 TYR A N 1
ATOM 866 C CA . TYR A 1 118 ? 4.098 4.809 -1.631 1.00 98.50 118 TYR A CA 1
ATOM 867 C C . TYR A 1 118 ? 4.088 4.672 -0.105 1.00 98.50 118 TYR A C 1
ATOM 869 O O . TYR A 1 118 ? 3.679 5.606 0.589 1.00 98.50 118 TYR A O 1
ATOM 877 N N . PHE A 1 119 ? 4.569 3.546 0.423 1.00 98.56 119 PHE A N 1
ATOM 878 C CA . PHE A 1 119 ? 4.560 3.276 1.858 1.00 98.56 119 PHE A CA 1
ATOM 879 C C . PHE A 1 119 ? 5.444 4.263 2.623 1.00 98.56 119 PHE A C 1
ATOM 881 O O . PHE A 1 119 ? 5.039 4.807 3.650 1.00 98.56 119 PHE A O 1
ATOM 888 N N . GLU A 1 120 ? 6.636 4.541 2.100 1.00 97.06 120 GLU A N 1
ATOM 889 C CA . GLU A 1 120 ? 7.574 5.501 2.687 1.00 97.06 120 GLU A CA 1
ATOM 890 C C . GLU A 1 120 ? 7.070 6.944 2.658 1.00 97.06 120 GLU A C 1
ATOM 892 O O . GLU A 1 120 ? 7.385 7.731 3.548 1.00 97.06 120 GLU A O 1
ATOM 897 N N . GLU A 1 121 ? 6.285 7.299 1.642 1.00 97.31 121 GLU A N 1
ATOM 898 C CA . GLU A 1 121 ? 5.642 8.610 1.539 1.00 97.31 121 GLU A CA 1
ATOM 899 C C . GLU A 1 121 ? 4.355 8.703 2.380 1.00 97.31 121 GLU A C 1
ATOM 901 O O . GLU A 1 121 ? 3.657 9.715 2.330 1.00 97.31 121 GLU A O 1
ATOM 906 N N . ALA A 1 122 ? 4.040 7.664 3.165 1.00 97.94 122 ALA A N 1
ATOM 907 C CA . ALA A 1 122 ? 2.803 7.526 3.930 1.00 97.94 122 ALA A CA 1
ATOM 908 C C . ALA A 1 122 ? 1.524 7.604 3.068 1.00 97.94 122 ALA A C 1
ATOM 910 O O . ALA A 1 122 ? 0.433 7.880 3.575 1.00 97.94 122 ALA A O 1
ATOM 911 N N . ASP A 1 123 ? 1.636 7.307 1.772 1.00 98.12 123 ASP A N 1
ATOM 912 C CA . ASP A 1 123 ? 0.517 7.174 0.842 1.00 98.12 123 ASP A CA 1
ATOM 913 C C . ASP A 1 123 ? -0.051 5.749 0.926 1.00 98.12 123 ASP A C 1
ATOM 915 O O . ASP A 1 123 ? 0.104 4.894 0.047 1.00 98.12 123 ASP A O 1
ATOM 919 N N . TYR A 1 124 ? -0.683 5.461 2.062 1.00 98.56 124 TYR A N 1
ATOM 920 C CA . TYR A 1 124 ? -1.153 4.117 2.397 1.00 98.56 124 TYR A CA 1
ATOM 921 C C . TYR A 1 124 ? -2.247 3.607 1.448 1.00 98.56 124 TYR A C 1
ATOM 923 O O . TYR A 1 124 ? -2.355 2.402 1.241 1.00 98.56 124 TYR A O 1
ATOM 931 N N . GLY A 1 125 ? -3.033 4.500 0.837 1.00 98.19 125 GLY A N 1
ATOM 932 C CA . GLY A 1 125 ? -4.062 4.122 -0.135 1.00 98.19 125 GLY A CA 1
ATOM 933 C C . GLY A 1 125 ? -3.454 3.524 -1.404 1.00 98.19 125 GLY A C 1
ATOM 934 O O . GLY A 1 125 ? -3.805 2.410 -1.792 1.00 98.19 125 GLY A O 1
ATOM 935 N N . ASN A 1 126 ? -2.485 4.218 -2.007 1.00 98.44 126 ASN A N 1
ATOM 936 C CA . ASN A 1 126 ? -1.784 3.695 -3.180 1.00 98.44 126 ASN A CA 1
ATOM 937 C C . ASN A 1 126 ? -0.871 2.513 -2.835 1.00 98.44 126 ASN A C 1
ATOM 939 O O . ASN A 1 126 ? -0.719 1.602 -3.650 1.00 98.44 126 ASN A O 1
ATOM 943 N N . THR A 1 127 ? -0.329 2.474 -1.613 1.00 98.81 127 THR A N 1
ATOM 944 C CA . THR A 1 127 ? 0.409 1.302 -1.122 1.00 98.81 127 THR A CA 1
ATOM 945 C C . THR A 1 127 ? -0.455 0.044 -1.157 1.00 98.81 127 THR A C 1
ATOM 947 O O . THR A 1 127 ? -0.002 -0.982 -1.653 1.00 98.81 127 THR A O 1
ATOM 950 N N . ILE A 1 128 ? -1.698 0.113 -0.661 1.00 98.75 128 ILE A N 1
ATOM 951 C CA . ILE A 1 128 ? -2.628 -1.028 -0.646 1.00 98.75 128 ILE A CA 1
ATOM 952 C C . ILE A 1 128 ? -2.852 -1.558 -2.064 1.00 98.75 128 ILE A C 1
ATOM 954 O O . ILE A 1 128 ? -2.737 -2.762 -2.283 1.00 98.75 128 ILE A O 1
ATOM 958 N N . LEU A 1 129 ? -3.121 -0.671 -3.025 1.00 98.69 129 LEU A N 1
ATOM 959 C CA . LEU A 1 129 ? -3.357 -1.058 -4.418 1.00 98.69 129 LEU A CA 1
ATOM 960 C C . LEU A 1 129 ? -2.120 -1.722 -5.038 1.00 98.69 129 LEU A C 1
ATOM 962 O O . LEU A 1 129 ? -2.213 -2.812 -5.594 1.00 98.69 129 LEU A O 1
ATOM 966 N N . ALA A 1 130 ? -0.942 -1.111 -4.892 1.00 98.75 130 ALA A N 1
ATOM 967 C CA . ALA A 1 130 ? 0.292 -1.661 -5.448 1.00 98.75 130 ALA A CA 1
ATOM 968 C C . ALA A 1 130 ? 0.710 -2.981 -4.771 1.00 98.75 130 ALA A C 1
ATOM 970 O O . ALA A 1 130 ? 1.163 -3.903 -5.446 1.00 98.75 130 ALA A O 1
ATOM 971 N N . ALA A 1 131 ? 0.525 -3.111 -3.454 1.00 98.81 131 ALA A N 1
ATOM 972 C CA . ALA A 1 131 ? 0.799 -4.352 -2.732 1.00 98.81 131 ALA A CA 1
ATOM 973 C C . ALA A 1 131 ? -0.152 -5.481 -3.160 1.00 98.81 131 ALA A C 1
ATOM 975 O O . ALA A 1 131 ? 0.283 -6.618 -3.317 1.00 98.81 131 ALA A O 1
ATOM 976 N N . GLN A 1 132 ? -1.430 -5.181 -3.412 1.00 98.75 132 GLN A N 1
ATOM 977 C CA . GLN A 1 132 ? -2.367 -6.164 -3.962 1.00 98.75 132 GLN A CA 1
ATOM 978 C C . GLN A 1 132 ? -1.925 -6.649 -5.344 1.00 98.75 132 GLN A C 1
ATOM 980 O O . GLN A 1 132 ? -1.955 -7.849 -5.589 1.00 98.75 132 GLN A O 1
ATOM 985 N N . GLU A 1 133 ? -1.433 -5.762 -6.211 1.00 98.62 133 GLU A N 1
ATOM 986 C CA . GLU A 1 133 ? -0.865 -6.155 -7.506 1.00 98.62 133 GLU A CA 1
ATOM 987 C C . GLU A 1 133 ? 0.352 -7.086 -7.361 1.00 98.62 133 GLU A C 1
ATOM 989 O O . GLU A 1 133 ? 0.513 -8.024 -8.147 1.00 98.62 133 GLU A O 1
ATOM 994 N N . VAL A 1 134 ? 1.195 -6.892 -6.340 1.00 98.81 134 VAL A N 1
ATOM 995 C CA . VAL A 1 134 ? 2.263 -7.857 -6.021 1.00 98.81 134 VAL A CA 1
ATOM 996 C C . VAL A 1 134 ? 1.663 -9.215 -5.661 1.00 98.81 134 VAL A C 1
ATOM 998 O O . VAL A 1 134 ? 2.066 -10.219 -6.243 1.00 98.81 134 VAL A O 1
ATOM 1001 N N . LEU A 1 135 ? 0.669 -9.247 -4.770 1.00 98.69 135 LEU A N 1
ATOM 1002 C CA . LEU A 1 135 ? 0.045 -10.486 -4.289 1.00 98.69 135 LEU A CA 1
ATOM 1003 C C . LEU A 1 135 ? -0.762 -11.231 -5.362 1.00 98.69 135 LEU A C 1
ATOM 1005 O O . LEU A 1 135 ? -0.871 -12.452 -5.295 1.00 98.69 135 LEU A O 1
ATOM 1009 N N . GLN A 1 136 ? -1.273 -10.535 -6.384 1.00 98.31 136 GLN A N 1
ATOM 1010 C CA . GLN A 1 136 ? -1.871 -11.177 -7.566 1.00 98.31 136 GLN A CA 1
ATOM 1011 C C . GLN A 1 136 ? -0.848 -11.991 -8.373 1.00 98.31 136 GLN A C 1
ATOM 1013 O O . GLN A 1 136 ? -1.218 -12.921 -9.084 1.00 98.31 136 GLN A O 1
ATOM 1018 N N . ARG A 1 137 ? 0.440 -11.637 -8.288 1.00 98.31 137 ARG A N 1
ATOM 1019 C CA . ARG A 1 137 ? 1.537 -12.305 -9.008 1.00 98.31 137 ARG A CA 1
ATOM 1020 C C . ARG A 1 137 ? 2.289 -13.288 -8.122 1.00 98.31 137 ARG A C 1
ATOM 1022 O O . ARG A 1 137 ? 2.747 -14.316 -8.608 1.00 98.31 137 ARG A O 1
ATOM 1029 N N . ASP A 1 138 ? 2.421 -12.964 -6.841 1.00 98.31 138 ASP A N 1
ATOM 1030 C CA . ASP A 1 138 ? 3.048 -13.800 -5.827 1.00 98.31 138 ASP A CA 1
ATOM 1031 C C . ASP A 1 138 ? 2.327 -13.656 -4.484 1.00 98.31 138 ASP A C 1
ATOM 1033 O O . ASP A 1 138 ? 2.604 -12.753 -3.693 1.00 98.31 138 ASP A O 1
ATOM 1037 N N . ALA A 1 139 ? 1.412 -14.587 -4.219 1.00 98.12 139 ALA A N 1
ATOM 1038 C CA . ALA A 1 139 ? 0.637 -14.624 -2.985 1.00 98.12 139 ALA A CA 1
ATOM 1039 C C . ALA A 1 139 ? 1.481 -14.934 -1.732 1.00 98.12 139 ALA A C 1
ATOM 1041 O O . ALA A 1 139 ? 0.993 -14.742 -0.620 1.00 98.12 139 ALA A O 1
ATOM 1042 N N . ALA A 1 140 ? 2.723 -15.411 -1.884 1.00 98.31 140 ALA A N 1
ATOM 1043 C CA . ALA A 1 140 ? 3.622 -15.723 -0.774 1.00 98.31 140 ALA A CA 1
ATOM 1044 C C . ALA A 1 140 ? 4.554 -14.551 -0.406 1.00 98.31 140 ALA A C 1
ATOM 1046 O O . ALA A 1 140 ? 5.393 -14.686 0.489 1.00 98.31 140 ALA A O 1
ATOM 1047 N N . ASP A 1 141 ? 4.424 -13.395 -1.068 1.00 98.62 141 ASP A N 1
ATOM 1048 C CA . ASP A 1 141 ? 5.263 -12.229 -0.805 1.00 98.62 141 ASP A CA 1
ATOM 1049 C C . ASP A 1 141 ? 4.943 -11.601 0.567 1.00 98.62 141 ASP A C 1
ATOM 1051 O O . ASP A 1 141 ? 3.950 -10.889 0.773 1.00 98.62 141 ASP A O 1
ATOM 1055 N N . SER A 1 142 ? 5.811 -11.877 1.542 1.00 98.19 142 SER A N 1
ATOM 1056 C CA . SER A 1 142 ? 5.662 -11.408 2.921 1.00 98.19 142 SER A CA 1
ATOM 1057 C C . SER A 1 142 ? 5.866 -9.898 3.067 1.00 98.19 142 SER A C 1
ATOM 1059 O O . SER A 1 142 ? 5.296 -9.288 3.978 1.00 98.19 142 SER A O 1
ATOM 1061 N N . VAL A 1 143 ? 6.625 -9.269 2.164 1.00 98.31 143 VAL A N 1
ATOM 1062 C CA . VAL A 1 143 ? 6.889 -7.824 2.187 1.00 98.31 143 VAL A CA 1
ATOM 1063 C C . VAL A 1 143 ? 5.631 -7.070 1.762 1.00 98.31 143 VAL A C 1
ATOM 1065 O O . VAL A 1 143 ? 5.172 -6.183 2.485 1.00 98.31 143 VAL A O 1
ATOM 1068 N N . ALA A 1 144 ? 5.013 -7.471 0.647 1.00 98.62 144 ALA A N 1
ATOM 1069 C CA . ALA A 1 144 ? 3.730 -6.927 0.206 1.00 98.62 144 ALA A CA 1
ATOM 1070 C C . ALA A 1 144 ? 2.620 -7.171 1.236 1.00 98.62 144 ALA A C 1
ATOM 1072 O O . ALA A 1 144 ? 1.870 -6.248 1.559 1.00 98.62 144 ALA A O 1
ATOM 1073 N N . THR A 1 145 ? 2.563 -8.373 1.819 1.00 98.69 145 THR A N 1
ATOM 1074 C CA . THR A 1 145 ? 1.595 -8.702 2.879 1.00 98.69 145 THR A CA 1
ATOM 1075 C C . THR A 1 145 ? 1.752 -7.783 4.096 1.00 98.69 145 THR A C 1
ATOM 1077 O O . THR A 1 145 ? 0.766 -7.254 4.612 1.00 98.69 145 THR A O 1
ATOM 1080 N N . SER A 1 146 ? 2.990 -7.522 4.526 1.00 98.12 146 SER A N 1
ATOM 1081 C CA . SER A 1 146 ? 3.278 -6.636 5.662 1.00 98.12 146 SER A CA 1
ATOM 1082 C C . SER A 1 146 ? 2.891 -5.182 5.375 1.00 98.12 146 SER A C 1
ATOM 1084 O O . SER A 1 146 ? 2.251 -4.532 6.206 1.00 98.12 146 SER A O 1
ATOM 1086 N N . MET A 1 147 ? 3.222 -4.671 4.183 1.00 98.50 147 MET A N 1
ATOM 1087 C CA . MET A 1 147 ? 2.820 -3.325 3.759 1.00 98.50 147 MET A CA 1
ATOM 1088 C C . MET A 1 147 ? 1.298 -3.187 3.684 1.00 98.50 147 MET A C 1
ATOM 1090 O O . MET A 1 147 ? 0.761 -2.184 4.159 1.00 98.50 147 MET A O 1
ATOM 1094 N N . LEU A 1 148 ? 0.600 -4.189 3.141 1.00 98.50 148 LEU A N 1
ATOM 1095 C CA . LEU A 1 148 ? -0.860 -4.224 3.064 1.00 98.50 148 LEU A CA 1
ATOM 1096 C C . LEU A 1 148 ? -1.491 -4.162 4.463 1.00 98.50 148 LEU A C 1
ATOM 1098 O O . LEU A 1 148 ? -2.356 -3.317 4.706 1.00 98.50 148 LEU A O 1
ATOM 1102 N N . ALA A 1 149 ? -1.022 -5.002 5.390 1.00 98.06 149 ALA A N 1
ATOM 1103 C CA . ALA A 1 149 ? -1.535 -5.061 6.756 1.00 98.06 149 ALA A CA 1
ATOM 1104 C C . ALA A 1 149 ? -1.348 -3.728 7.499 1.00 98.06 149 ALA A C 1
ATOM 1106 O O . ALA A 1 149 ? -2.307 -3.159 8.028 1.00 98.06 149 ALA A O 1
ATOM 1107 N N . VAL A 1 150 ? -0.129 -3.180 7.496 1.00 98.06 150 VAL A N 1
ATOM 1108 C CA . VAL A 1 150 ? 0.176 -1.927 8.206 1.00 98.06 150 VAL A CA 1
ATOM 1109 C C . VAL A 1 150 ? -0.555 -0.739 7.576 1.00 98.06 150 VAL A C 1
ATOM 1111 O O . VAL A 1 150 ? -1.097 0.102 8.297 1.00 98.06 150 VAL A O 1
ATOM 1114 N N . SER A 1 151 ? -0.608 -0.667 6.245 1.00 98.62 151 SER A N 1
ATOM 1115 C CA . SER A 1 151 ? -1.299 0.411 5.528 1.00 98.62 151 SER A CA 1
ATOM 1116 C C . SER A 1 151 ? -2.802 0.391 5.798 1.00 98.62 151 SER A C 1
ATOM 1118 O O . SER A 1 151 ? -3.373 1.428 6.140 1.00 98.62 151 SER A O 1
ATOM 1120 N N . GLY A 1 152 ? -3.438 -0.784 5.734 1.00 98.06 152 GLY A N 1
ATOM 1121 C CA . GLY A 1 152 ? -4.864 -0.947 6.027 1.00 98.06 152 GLY A CA 1
ATOM 1122 C C . GLY A 1 152 ? -5.228 -0.485 7.439 1.00 98.06 152 GLY A C 1
ATOM 1123 O O . GLY A 1 152 ? -6.172 0.288 7.619 1.00 98.06 152 GLY A O 1
ATOM 1124 N N . LEU A 1 153 ? -4.426 -0.867 8.438 1.00 97.31 153 LEU A N 1
ATOM 1125 C CA . LEU A 1 153 ? -4.629 -0.447 9.828 1.00 97.31 153 LEU A CA 1
ATOM 1126 C C . LEU A 1 153 ? -4.498 1.073 10.008 1.00 97.31 153 LEU A C 1
ATOM 1128 O O . LEU A 1 153 ? -5.302 1.687 10.713 1.00 97.31 153 LEU A O 1
ATOM 1132 N N . ARG A 1 154 ? -3.522 1.710 9.351 1.00 97.81 154 ARG A N 1
ATOM 1133 C CA . ARG A 1 154 ? -3.329 3.170 9.429 1.00 97.81 154 ARG A CA 1
ATOM 1134 C C . ARG A 1 154 ? -4.481 3.936 8.782 1.00 97.81 154 ARG A C 1
ATOM 1136 O O . ARG A 1 154 ? -4.943 4.933 9.349 1.00 97.81 154 ARG A O 1
ATOM 1143 N N . VAL A 1 155 ? -4.978 3.459 7.640 1.00 98.25 155 VAL A N 1
ATOM 1144 C CA . VAL A 1 155 ? -6.159 4.025 6.969 1.00 98.25 155 VAL A CA 1
ATOM 1145 C C . VAL A 1 155 ? -7.395 3.899 7.863 1.00 98.25 155 VAL A C 1
ATOM 1147 O O . VAL A 1 155 ? -8.066 4.903 8.116 1.00 98.25 155 VAL A O 1
ATOM 1150 N N . ALA A 1 156 ? -7.651 2.712 8.422 1.00 97.44 156 ALA A N 1
ATOM 1151 C CA . ALA A 1 156 ? -8.768 2.481 9.337 1.00 97.44 156 ALA A CA 1
ATOM 1152 C C . ALA A 1 156 ? -8.703 3.397 10.573 1.00 97.44 156 ALA A C 1
ATOM 1154 O O . ALA A 1 156 ? -9.685 4.059 10.913 1.00 97.44 156 ALA A O 1
ATOM 1155 N N . ASN A 1 157 ? -7.530 3.519 11.204 1.00 97.12 157 ASN A N 1
ATOM 1156 C CA . ASN A 1 157 ? -7.337 4.410 12.349 1.00 97.12 157 ASN A CA 1
ATOM 1157 C C . ASN A 1 157 ? -7.599 5.887 11.998 1.00 97.12 157 ASN A C 1
ATOM 1159 O O . ASN A 1 157 ? -8.185 6.631 12.790 1.00 97.12 157 ASN A O 1
ATOM 1163 N N . THR A 1 158 ? -7.197 6.317 10.800 1.00 97.25 158 THR A N 1
ATOM 1164 C CA . THR A 1 158 ? -7.415 7.691 10.324 1.00 97.25 158 THR A CA 1
ATOM 1165 C C . THR A 1 158 ? -8.907 7.978 10.152 1.00 97.25 158 THR A C 1
ATOM 1167 O O . THR A 1 158 ? -9.396 9.004 10.631 1.00 97.25 158 THR A O 1
ATOM 1170 N N . ALA A 1 159 ? -9.650 7.044 9.552 1.00 96.88 159 ALA A N 1
ATOM 1171 C CA . ALA A 1 159 ? -11.096 7.148 9.378 1.00 96.88 159 ALA A CA 1
ATOM 1172 C C . ALA A 1 159 ? -11.839 7.186 10.725 1.00 96.88 159 ALA A C 1
ATOM 1174 O O . ALA A 1 159 ? -12.656 8.078 10.962 1.00 96.88 159 ALA A O 1
ATOM 1175 N N . LEU A 1 160 ? -11.503 6.282 11.651 1.00 97.06 160 LEU A N 1
ATOM 1176 C CA . LEU A 1 160 ? -12.093 6.258 12.994 1.00 97.06 160 LEU A CA 1
ATOM 1177 C C . LEU A 1 160 ? -11.794 7.546 13.773 1.00 97.06 160 LEU A C 1
ATOM 1179 O O . LEU A 1 160 ? -12.677 8.096 14.433 1.00 97.06 160 LEU A O 1
ATOM 1183 N N . THR A 1 161 ? -10.573 8.074 13.660 1.00 96.88 161 THR A N 1
ATOM 1184 C CA . THR A 1 161 ? -10.197 9.362 14.260 1.00 96.88 161 THR A CA 1
ATOM 1185 C C . THR A 1 161 ? -11.026 10.509 13.683 1.00 96.88 161 THR A C 1
ATOM 1187 O O . THR A 1 161 ? -11.482 11.373 14.435 1.00 96.88 161 THR A O 1
ATOM 1190 N N . ALA A 1 162 ? -11.257 10.523 12.369 1.00 97.00 162 ALA A N 1
ATOM 1191 C CA . ALA A 1 162 ? -12.078 11.540 11.721 1.00 97.00 162 ALA A CA 1
ATOM 1192 C C . ALA A 1 162 ? -13.541 11.482 12.194 1.00 97.00 162 ALA A C 1
ATOM 1194 O O . ALA A 1 162 ? -14.088 12.512 12.587 1.00 97.00 162 ALA A O 1
ATOM 1195 N N . LEU A 1 163 ? -14.144 10.289 12.251 1.00 97.19 163 LEU A N 1
ATOM 1196 C CA . LEU A 1 163 ? -15.512 10.102 12.755 1.00 97.19 163 LEU A CA 1
ATOM 1197 C C . LEU A 1 163 ? -15.657 10.565 14.207 1.00 97.19 163 LEU A C 1
ATOM 1199 O O . LEU A 1 163 ? -16.626 11.244 14.546 1.00 97.19 163 LEU A O 1
ATOM 1203 N N . ARG A 1 164 ? -14.671 10.261 15.061 1.00 95.56 164 ARG A N 1
ATOM 1204 C CA . ARG A 1 164 ? -14.645 10.749 16.448 1.00 95.56 164 ARG A CA 1
ATOM 1205 C C . ARG A 1 164 ? -14.583 12.271 16.517 1.00 95.56 164 ARG A C 1
ATOM 1207 O O . ARG A 1 164 ? -15.351 12.858 17.267 1.00 95.56 164 ARG A O 1
ATOM 1214 N N . LYS A 1 165 ? -13.715 12.913 15.727 1.00 97.12 165 LYS A N 1
ATOM 1215 C CA . LYS A 1 165 ? -13.600 14.385 15.676 1.00 97.12 165 LYS A CA 1
ATOM 1216 C C . LYS A 1 165 ? -14.888 15.062 15.208 1.00 97.12 165 LYS A C 1
ATOM 1218 O O . LYS A 1 165 ? -15.185 16.169 15.638 1.00 97.12 165 LYS A O 1
ATOM 1223 N N . GLN A 1 166 ? -15.645 14.395 14.344 1.00 96.50 166 GLN A N 1
ATOM 1224 C CA . GLN A 1 166 ? -16.933 14.875 13.845 1.00 96.50 166 GLN A CA 1
ATOM 1225 C C . GLN A 1 166 ? -18.105 14.541 14.783 1.00 96.50 166 GLN A C 1
ATOM 1227 O O . GLN A 1 166 ? -19.246 14.833 14.439 1.00 96.50 166 GLN A O 1
ATOM 1232 N N . ASN A 1 167 ? -17.853 13.911 15.940 1.00 92.38 167 ASN A N 1
ATOM 1233 C CA . ASN A 1 167 ? -18.882 13.356 16.827 1.00 92.38 167 ASN A CA 1
ATOM 1234 C C . ASN A 1 167 ? -19.875 12.424 16.102 1.00 92.38 167 ASN A C 1
ATOM 1236 O O . ASN A 1 167 ? -21.010 12.257 16.533 1.00 92.38 167 ASN A O 1
ATOM 1240 N N . ASN A 1 168 ? -19.428 11.791 15.015 1.00 93.88 168 ASN A N 1
ATOM 1241 C CA . ASN A 1 168 ? -20.224 10.915 14.158 1.00 93.88 168 ASN A CA 1
ATOM 1242 C C . ASN A 1 168 ? -19.759 9.453 14.257 1.00 93.88 168 ASN A C 1
ATOM 1244 O O . ASN A 1 168 ? -19.862 8.673 13.312 1.00 93.88 168 ASN A O 1
ATOM 1248 N N . LEU A 1 169 ? -19.184 9.068 15.401 1.00 94.12 169 LEU A N 1
ATOM 1249 C CA . LEU A 1 169 ? -18.868 7.670 15.666 1.00 94.12 169 LEU A CA 1
ATOM 1250 C C . LEU A 1 169 ? -20.098 6.981 16.270 1.00 94.12 169 LEU A C 1
ATOM 1252 O O . LEU A 1 169 ? -20.273 6.946 17.496 1.00 94.12 169 LEU A O 1
ATOM 1256 N N . GLY A 1 170 ? -20.944 6.458 15.380 1.00 93.69 170 GLY A N 1
ATOM 1257 C CA . GLY A 1 170 ? -22.139 5.691 15.722 1.00 93.69 170 GLY A CA 1
ATOM 1258 C C . GLY A 1 170 ? -21.828 4.424 16.528 1.00 93.69 170 GLY A C 1
ATOM 1259 O O . GLY A 1 170 ? -20.703 3.922 16.524 1.00 93.69 170 GLY A O 1
ATOM 1260 N N . ALA A 1 171 ? -22.835 3.914 17.243 1.00 91.25 171 ALA A N 1
ATOM 1261 C CA . ALA A 1 171 ? -22.696 2.727 18.091 1.00 91.25 171 ALA A CA 1
ATOM 1262 C C . ALA A 1 171 ? -22.274 1.479 17.297 1.00 91.25 171 ALA A C 1
ATOM 1264 O O . ALA A 1 171 ? -21.379 0.762 17.734 1.00 91.25 171 ALA A O 1
ATOM 1265 N N . ASP A 1 172 ? -22.849 1.280 16.109 1.00 94.12 172 ASP A N 1
ATOM 1266 C CA . ASP A 1 172 ? 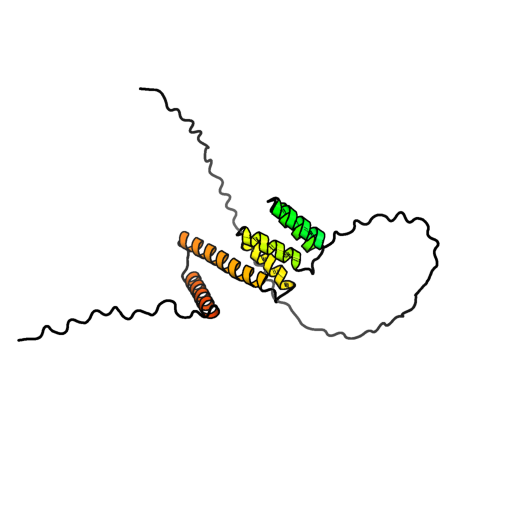-22.505 0.168 15.220 1.00 94.12 172 ASP A CA 1
ATOM 1267 C C . ASP A 1 172 ? -21.040 0.231 14.750 1.00 94.12 172 ASP A C 1
ATOM 1269 O O . ASP A 1 172 ? -20.268 -0.695 14.990 1.00 94.12 172 ASP A O 1
ATOM 1273 N N . THR A 1 173 ? -20.596 1.368 14.199 1.00 95.25 173 THR A N 1
ATOM 1274 C CA . THR A 1 173 ? -19.195 1.550 13.773 1.00 95.25 173 THR A CA 1
ATOM 1275 C C . THR A 1 173 ? -18.209 1.369 14.927 1.00 95.25 173 THR A C 1
ATOM 1277 O O . THR A 1 173 ? -17.126 0.818 14.735 1.00 95.25 173 THR A O 1
ATOM 1280 N N . ARG A 1 174 ? -18.575 1.812 16.138 1.00 94.62 174 ARG A N 1
ATOM 1281 C CA . ARG A 1 174 ? -17.770 1.583 17.344 1.00 94.62 174 ARG A CA 1
ATOM 1282 C C . ARG A 1 174 ? -17.649 0.088 17.651 1.00 94.62 174 ARG A C 1
ATOM 1284 O O . ARG A 1 174 ? -16.531 -0.389 17.810 1.00 94.62 174 ARG A O 1
ATOM 1291 N N . SER A 1 175 ? -18.764 -0.642 17.673 1.00 96.06 175 SER A N 1
ATOM 1292 C CA . SER A 1 175 ? -18.776 -2.083 17.949 1.00 96.06 175 SER A CA 1
ATOM 1293 C C . SER A 1 175 ? -17.981 -2.884 16.909 1.00 96.06 175 SER A C 1
ATOM 1295 O O . SER A 1 175 ? -17.183 -3.746 17.274 1.00 96.06 175 SER A O 1
ATOM 1297 N N . GLN A 1 176 ? -18.109 -2.551 15.620 1.00 95.44 176 GLN A N 1
ATOM 1298 C CA . GLN A 1 176 ? -17.321 -3.186 14.558 1.00 95.44 176 GLN A CA 1
ATOM 1299 C C . GLN A 1 176 ? -15.814 -2.937 14.729 1.00 95.44 176 GLN A C 1
ATOM 1301 O O . GLN A 1 176 ? -15.012 -3.866 14.628 1.00 95.44 176 GLN A O 1
ATOM 1306 N N . ALA A 1 177 ? -15.418 -1.696 15.037 1.00 95.50 177 ALA A N 1
ATOM 1307 C CA . ALA A 1 177 ? -14.017 -1.351 15.271 1.00 95.50 177 ALA A CA 1
ATOM 1308 C C . ALA A 1 177 ? -13.429 -2.085 16.490 1.00 95.50 177 ALA A C 1
ATOM 1310 O O . ALA A 1 177 ? -12.286 -2.541 16.445 1.00 95.50 177 ALA A O 1
ATOM 1311 N N . GLU A 1 178 ? -14.209 -2.236 17.563 1.00 94.88 178 GLU A N 1
ATOM 1312 C CA . GLU A 1 178 ? -13.831 -3.023 18.743 1.00 94.88 178 GLU A CA 1
ATOM 1313 C C . GLU A 1 178 ? -13.646 -4.510 18.404 1.00 94.88 178 GLU A C 1
ATOM 1315 O O . GLU A 1 178 ? -12.674 -5.123 18.852 1.00 94.88 178 GLU A O 1
ATOM 1320 N N . GLY A 1 179 ? -14.523 -5.074 17.566 1.00 95.38 179 GLY A N 1
ATOM 1321 C CA . GLY A 1 179 ? -14.403 -6.446 17.067 1.00 95.38 179 GLY A CA 1
ATOM 1322 C C . GLY A 1 179 ? -13.095 -6.686 16.308 1.00 95.38 179 GLY A C 1
ATOM 1323 O O . GLY A 1 179 ? -12.357 -7.617 16.634 1.00 95.38 179 GLY A O 1
ATOM 1324 N N . VAL A 1 180 ? -12.755 -5.802 15.363 1.00 95.25 180 VAL A N 1
ATOM 1325 C CA . VAL A 1 180 ? -11.481 -5.866 14.618 1.00 95.25 180 VAL A CA 1
ATOM 1326 C C . VAL A 1 180 ? -10.282 -5.727 15.560 1.00 95.25 180 VAL A C 1
ATOM 1328 O O . VAL A 1 180 ? -9.306 -6.467 15.442 1.00 95.25 180 VAL A O 1
ATOM 1331 N N . ALA A 1 181 ? -10.349 -4.815 16.533 1.00 93.75 181 ALA A N 1
ATOM 1332 C CA . ALA A 1 181 ? -9.272 -4.629 17.502 1.00 93.75 181 ALA A CA 1
ATOM 1333 C C . ALA A 1 181 ? -9.049 -5.874 18.378 1.00 93.75 181 ALA A C 1
ATOM 1335 O O . ALA A 1 181 ? -7.907 -6.183 18.717 1.00 93.75 181 ALA A O 1
ATOM 1336 N N . LYS A 1 182 ? -10.117 -6.600 18.734 1.00 93.50 182 LYS A N 1
ATOM 1337 C CA . LYS A 1 182 ? -10.018 -7.873 19.457 1.00 93.50 182 LYS A CA 1
ATOM 1338 C C . LYS A 1 182 ? -9.335 -8.946 18.605 1.00 93.50 182 LYS A C 1
ATOM 1340 O O . LYS A 1 182 ? -8.369 -9.542 19.069 1.00 93.50 182 LYS A O 1
ATOM 1345 N N . GLN A 1 183 ? -9.777 -9.128 17.360 1.00 93.69 183 GLN A N 1
ATOM 1346 C CA . GLN A 1 183 ? -9.173 -10.089 16.427 1.00 93.69 183 GLN A CA 1
ATOM 1347 C C . GLN A 1 183 ? -7.684 -9.808 16.200 1.00 93.69 183 GLN A C 1
ATOM 1349 O O . GLN A 1 183 ? -6.871 -10.726 16.205 1.00 93.69 183 GLN A O 1
ATOM 1354 N N . LEU A 1 184 ? -7.298 -8.535 16.060 1.00 92.44 184 LEU A N 1
ATOM 1355 C CA . LEU A 1 184 ? -5.894 -8.164 15.889 1.00 92.44 184 LEU A CA 1
ATOM 1356 C C . LEU A 1 184 ? -5.033 -8.602 17.085 1.00 92.44 184 LEU A C 1
ATOM 1358 O O . LEU A 1 184 ? -3.927 -9.092 16.889 1.00 92.44 184 LEU A O 1
ATOM 1362 N N . ARG A 1 185 ? -5.538 -8.469 18.318 1.00 89.25 185 ARG A N 1
ATOM 1363 C CA . ARG A 1 185 ? -4.826 -8.925 19.528 1.00 89.25 185 ARG A CA 1
ATOM 1364 C C . ARG A 1 185 ? -4.667 -10.441 19.564 1.00 89.25 185 ARG A C 1
ATOM 1366 O O . ARG A 1 185 ? -3.605 -10.928 19.936 1.00 89.25 185 ARG A O 1
ATOM 1373 N N . GLU A 1 186 ? -5.706 -11.169 19.159 1.00 91.38 186 GLU A N 1
ATOM 1374 C CA . GLU A 1 186 ? -5.667 -12.631 19.049 1.00 91.38 186 GLU A CA 1
ATOM 1375 C C . GLU A 1 186 ? -4.602 -13.075 18.035 1.00 91.38 186 GLU A C 1
ATOM 1377 O O . GLU A 1 186 ? -3.786 -13.938 18.349 1.00 91.38 186 GLU A O 1
ATOM 1382 N N . VAL A 1 187 ? -4.542 -12.431 16.862 1.00 91.44 187 VAL A N 1
ATOM 1383 C CA . VAL A 1 187 ? -3.532 -12.710 15.822 1.00 91.44 187 VAL A CA 1
ATOM 1384 C C . VAL A 1 187 ? -2.109 -12.411 16.299 1.00 91.44 187 VAL A C 1
ATOM 1386 O O . VAL A 1 187 ? -1.182 -13.137 15.950 1.00 91.44 187 VAL A O 1
ATOM 1389 N N . LEU A 1 188 ? -1.922 -11.362 17.101 1.00 89.75 188 LEU A N 1
ATOM 1390 C CA . LEU A 1 188 ? -0.612 -10.984 17.640 1.00 89.75 188 LEU A CA 1
ATOM 1391 C C . LEU A 1 188 ? -0.149 -11.871 18.808 1.00 89.75 188 LEU A C 1
ATOM 1393 O O . LEU A 1 188 ? 0.988 -11.735 19.250 1.00 89.75 188 LEU A O 1
ATOM 1397 N N . GLY A 1 189 ? -0.994 -12.779 19.306 1.00 85.06 189 GLY A N 1
ATOM 1398 C CA . GLY A 1 189 ? -0.648 -13.651 20.429 1.00 85.06 189 GLY A CA 1
ATOM 1399 C C . GLY A 1 189 ? -0.587 -12.928 21.777 1.00 85.06 189 GLY A C 1
ATOM 1400 O O . GLY A 1 189 ? -0.000 -13.455 22.719 1.00 85.06 189 GLY A O 1
ATOM 1401 N N . GLU A 1 190 ? -1.212 -11.750 21.894 1.00 70.12 190 GLU A N 1
ATOM 1402 C CA . GLU A 1 190 ? -1.188 -10.924 23.107 1.00 70.12 190 GLU A CA 1
ATOM 1403 C C . GLU A 1 190 ? -2.607 -10.751 23.689 1.00 70.12 190 GLU A C 1
ATOM 1405 O O . GLU A 1 190 ? -3.244 -9.702 23.544 1.00 70.12 190 GLU A O 1
ATOM 1410 N N . PRO A 1 191 ? -3.164 -11.804 24.326 1.00 59.72 191 PRO A N 1
ATOM 1411 C CA . PRO A 1 191 ? -4.565 -11.833 24.749 1.00 59.72 191 PRO A CA 1
ATOM 1412 C C . PRO A 1 191 ? -4.874 -10.995 26.003 1.00 59.72 191 PRO A C 1
ATOM 1414 O O . PRO A 1 191 ? -6.047 -10.829 26.340 1.00 59.72 191 PRO A O 1
ATOM 1417 N N . VAL A 1 192 ? -3.872 -10.461 26.713 1.00 54.72 192 VAL A N 1
ATOM 1418 C CA . VAL A 1 192 ? -4.059 -9.799 28.018 1.00 54.72 192 VAL A CA 1
ATOM 1419 C C . VAL A 1 192 ? -3.447 -8.405 28.002 1.00 54.72 192 VAL A C 1
ATOM 1421 O O . VAL A 1 192 ? -2.235 -8.254 27.937 1.00 54.72 192 VAL A O 1
ATOM 1424 N N . LEU A 1 193 ? -4.293 -7.377 28.095 1.00 60.69 193 LEU A N 1
ATOM 1425 C CA . LEU A 1 193 ? -3.849 -5.983 27.997 1.00 60.69 193 LEU A CA 1
ATOM 1426 C C . LEU A 1 193 ? -3.561 -5.294 29.326 1.00 60.69 193 LEU A C 1
ATOM 1428 O O . LEU A 1 193 ? -2.834 -4.315 29.337 1.00 60.69 193 LEU A O 1
ATOM 1432 N N . VAL A 1 194 ? -4.098 -5.781 30.437 1.00 60.16 194 VAL A N 1
ATOM 1433 C CA . VAL A 1 194 ? -3.741 -5.359 31.795 1.00 60.16 194 VAL A CA 1
ATOM 1434 C C . VAL A 1 194 ? -4.223 -6.502 32.693 1.00 60.16 194 VAL A C 1
ATOM 1436 O O . VAL A 1 194 ? -5.383 -6.902 32.536 1.00 60.16 194 VAL A O 1
ATOM 1439 N N . PRO A 1 195 ? -3.422 -7.058 33.620 1.00 53.78 195 PRO A N 1
ATOM 1440 C CA . PRO A 1 195 ? -3.995 -7.817 34.722 1.00 53.78 195 PRO A CA 1
ATOM 1441 C C . PRO A 1 195 ? -5.032 -6.909 35.379 1.00 53.78 195 PRO A C 1
ATOM 1443 O O . PRO A 1 195 ? -4.708 -5.788 35.772 1.00 53.78 195 PRO A O 1
ATOM 1446 N N . LYS A 1 196 ? -6.294 -7.334 35.436 1.00 56.41 196 LYS A N 1
ATOM 1447 C CA . LYS A 1 196 ? -7.312 -6.614 36.198 1.00 56.41 196 LYS A CA 1
ATOM 1448 C C . LYS A 1 196 ? -6.791 -6.553 37.631 1.00 56.41 196 LYS A C 1
ATOM 1450 O O . LYS A 1 196 ? -6.779 -7.568 38.315 1.00 56.41 196 LYS A O 1
ATOM 1455 N N . ASN A 1 197 ? -6.257 -5.406 38.039 1.00 48.97 197 ASN A N 1
ATOM 1456 C CA . ASN A 1 197 ? -5.741 -5.241 39.383 1.00 48.97 197 ASN A CA 1
ATOM 1457 C C . ASN A 1 197 ? -6.964 -5.340 40.302 1.00 48.97 197 ASN A C 1
ATOM 1459 O O . ASN A 1 197 ? -7.748 -4.400 40.395 1.00 48.97 197 ASN A O 1
ATOM 1463 N N . GLU A 1 198 ? -7.153 -6.486 40.953 1.00 53.00 198 GLU A N 1
ATOM 1464 C CA . GLU A 1 198 ? -8.104 -6.622 42.063 1.00 53.00 198 GLU A CA 1
ATOM 1465 C C . GLU A 1 198 ? -7.616 -5.870 43.319 1.00 53.00 198 GLU A C 1
ATOM 1467 O O . GLU A 1 198 ? -8.289 -5.836 44.346 1.00 53.00 198 GLU A O 1
ATOM 1472 N N . ALA A 1 199 ? -6.474 -5.179 43.231 1.00 58.38 199 ALA A N 1
ATOM 1473 C CA . ALA A 1 199 ? -5.992 -4.219 44.214 1.00 58.38 199 ALA A CA 1
ATOM 1474 C C . ALA A 1 199 ? -6.814 -2.918 44.161 1.00 58.38 199 ALA A C 1
ATOM 1476 O O . ALA A 1 199 ? -6.372 -1.888 43.654 1.00 58.38 199 ALA A O 1
ATOM 1477 N N . GLY A 1 200 ? -8.042 -2.986 44.663 1.00 52.06 200 GLY A N 1
ATOM 1478 C CA . GLY A 1 200 ? -8.929 -1.832 44.749 1.00 52.06 200 GLY A CA 1
ATOM 1479 C C . GLY A 1 200 ? -10.215 -2.060 45.533 1.00 52.06 200 GLY A C 1
ATOM 1480 O O . GLY A 1 200 ? -11.118 -1.241 45.421 1.00 52.06 200 GLY A O 1
ATOM 1481 N N . SER A 1 201 ? -10.326 -3.135 46.318 1.00 55.31 201 SER A N 1
ATOM 1482 C CA . SER A 1 201 ? -11.285 -3.144 47.423 1.00 55.31 201 SER A CA 1
ATOM 1483 C C . SER A 1 201 ? -10.545 -2.619 48.656 1.00 55.31 201 SER A C 1
ATOM 1485 O O . SER A 1 201 ? -9.601 -3.278 49.099 1.00 55.31 201 SER A O 1
ATOM 1487 N N . PRO A 1 202 ? -10.883 -1.433 49.198 1.00 61.06 202 PRO A N 1
ATOM 1488 C CA . PRO A 1 202 ? -10.326 -1.021 50.478 1.00 61.06 202 PRO A CA 1
ATOM 1489 C C . PRO A 1 202 ? -10.715 -2.071 51.530 1.00 61.06 202 PRO A C 1
ATOM 1491 O O . PRO A 1 202 ? -11.833 -2.596 51.461 1.00 61.06 202 PRO A O 1
ATOM 1494 N N . PRO A 1 203 ? -9.831 -2.410 52.486 1.00 55.12 203 PRO A N 1
ATOM 1495 C CA . PRO A 1 203 ? -10.222 -3.274 53.586 1.00 55.12 203 PRO A CA 1
ATOM 1496 C C . PRO A 1 203 ? -11.409 -2.613 54.286 1.00 55.12 203 PRO A C 1
ATOM 1498 O O . PRO A 1 203 ? -11.317 -1.475 54.753 1.00 55.12 203 PRO A O 1
ATOM 1501 N N . SER A 1 204 ? -12.547 -3.307 54.310 1.00 63.22 204 SER A N 1
ATOM 1502 C CA . SER A 1 204 ? -13.671 -2.936 55.154 1.00 63.22 204 SER A CA 1
ATOM 1503 C C . SER A 1 204 ? -13.137 -2.825 56.575 1.00 63.22 204 SER A C 1
ATOM 1505 O O . SER A 1 204 ? -12.633 -3.798 57.135 1.00 63.22 204 SER A O 1
ATOM 1507 N N . CYS A 1 205 ? -13.193 -1.612 57.120 1.00 52.81 205 CYS A N 1
ATOM 1508 C CA . CYS A 1 205 ? -12.838 -1.313 58.494 1.00 52.81 205 CYS A CA 1
ATOM 1509 C C . CYS A 1 205 ? -13.789 -2.111 59.397 1.00 52.81 205 CYS A C 1
ATOM 1511 O O . CYS A 1 205 ? -14.912 -1.695 59.666 1.00 52.81 205 CYS A O 1
ATOM 1513 N N . GLN A 1 206 ? -13.372 -3.313 59.779 1.00 62.03 206 GLN A N 1
ATOM 1514 C CA . GLN A 1 206 ? -14.146 -4.243 60.586 1.00 62.03 206 GLN A CA 1
ATOM 1515 C C . GLN A 1 206 ? -13.406 -4.451 61.903 1.00 62.03 206 GLN A C 1
ATOM 1517 O O . GLN A 1 206 ? -12.935 -5.538 62.201 1.00 62.03 206 GLN A O 1
ATOM 1522 N N . ALA A 1 207 ? -13.247 -3.361 62.656 1.00 54.91 207 ALA A N 1
ATOM 1523 C CA . ALA A 1 207 ? -12.834 -3.387 64.058 1.00 54.91 207 ALA A CA 1
ATOM 1524 C C . ALA A 1 207 ? -13.114 -2.035 64.740 1.00 54.91 207 ALA A C 1
ATOM 1526 O O . ALA A 1 207 ? -12.232 -1.405 65.311 1.00 54.91 207 ALA A O 1
ATOM 1527 N N . CYS A 1 208 ? -14.369 -1.588 64.698 1.00 51.81 208 CYS A N 1
ATOM 1528 C CA . CYS A 1 208 ? -14.926 -0.790 65.790 1.00 51.81 208 CYS A CA 1
ATOM 1529 C C . CYS A 1 208 ? -15.947 -1.671 66.513 1.00 51.81 208 CYS A C 1
ATOM 1531 O O . CYS A 1 208 ? -17.149 -1.531 66.315 1.00 51.81 208 CYS A O 1
ATOM 1533 N N . GLN A 1 209 ? -15.458 -2.632 67.296 1.00 56.91 209 GLN A N 1
ATOM 1534 C CA . GLN A 1 209 ? -16.250 -3.313 68.315 1.00 56.91 209 GLN A CA 1
ATOM 1535 C C . GLN A 1 209 ? -15.420 -3.363 69.598 1.00 56.91 209 GLN A C 1
ATOM 1537 O O . GLN A 1 209 ? -14.477 -4.136 69.698 1.00 56.91 209 GLN A O 1
ATOM 1542 N N . SER A 1 210 ? -15.795 -2.472 70.517 1.00 52.38 210 SER A N 1
ATOM 1543 C CA . SER A 1 210 ? -15.9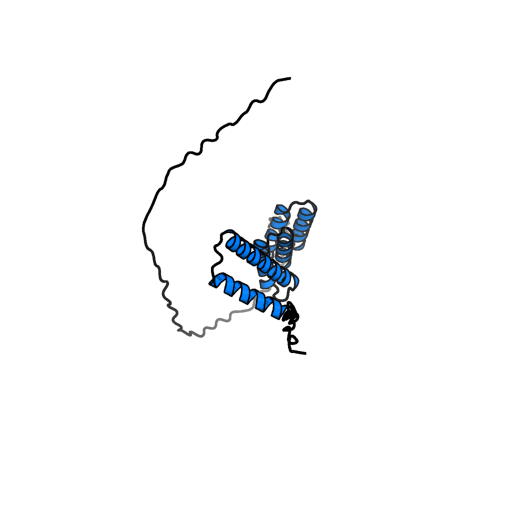80 -2.761 71.943 1.00 52.38 210 SER A CA 1
ATOM 1544 C C . SER A 1 210 ? -14.785 -3.331 72.715 1.00 52.38 210 SER A C 1
ATOM 1546 O O . SER A 1 210 ? -14.509 -4.517 72.595 1.00 52.38 210 SER A O 1
ATOM 154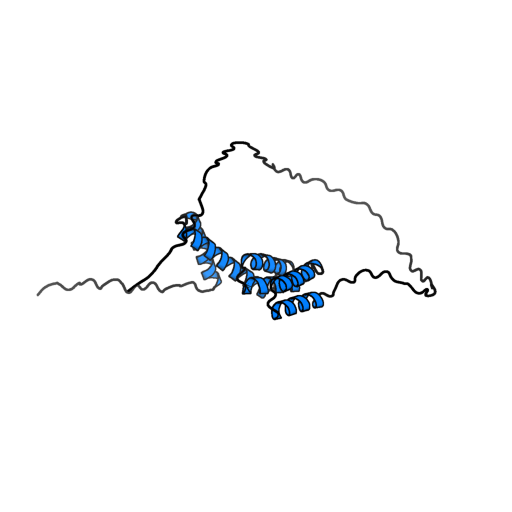8 N N . VAL A 1 211 ? -14.168 -2.516 73.580 1.00 48.84 211 VAL A N 1
ATOM 1549 C CA . VAL A 1 211 ? -14.191 -2.608 75.064 1.00 48.84 211 VAL A CA 1
ATOM 1550 C C . VAL A 1 211 ? -13.661 -1.289 75.625 1.00 48.84 211 VAL A C 1
ATOM 1552 O O . VAL A 1 211 ? -12.639 -0.799 75.098 1.00 48.84 211 VAL A O 1
#

Sequence (211 aa):
MPHGCHQVIKKMKFRALLPLNRRCNAASGQQKLSNPSVTLIAAALAAVALAGCETTDKKPAPTTSATVPATPSLQSFLDAGAKARKEGSRNKERDAYRAGAAAYPTSKQPWLKLAEGYFEEADYGNTILAAQEVLQRDAADSVATSMLAVSGLRVANTALTALRKQNNLGADTRSQAEGVAKQLREVLGEPVLVPKNEAGSPPSCQACQSV

pLDDT: mean 77.12, std 23.08, range [33.59, 98.81]